Protein AF-0000000085051200 (afdb_homodimer)

Organism: Asticcacaulis excentricus (strain ATCC 15261 / DSM 4724 / KCTC 12464 / NCIMB 9791 / VKM B-1370 / CB 48) (NCBI:txid573065)

InterPro domains:
  IPR013538 Activator of Hsp90 ATPase homologue 1/2-like, C-terminal [PF08327] (18-157)
  IPR023393 START-like domain superfamily [G3DSA:3.30.530.20] (1-160)

Foldseek 3Di:
DDKDKDKDKDKDKDDALAALQLLVCCVQPQVNVQQQQADDPQKDWDRWDDDRDQQTKTWTWIGHPPFFIKIKIKGWHDWAHWDADPQGTKIKTWMWIWIDGHVDTFKIWIWMWMWDADPRHIMIMIMIIMMGIDPRDDVVVVVVVVVSSVVSSNVSSVVD/DDKDKDKDKDKDKDDALAALQLLVCCVQPQVNVQQQQADDPQKDWDGWDDDRDQQTKTWTWIGHPPFFIKIKIKGWHDWAHWDADPQGTKIKTWMWIWIDGHVDTFKIWIWMWMWDADPRHIMIMIMIIMMGIDPRDDVVVVVVVVVSSVVSSNVSSVVD

Solvent-accessible surface area (backbone atoms only — not comparable to full-atom values): 16520 Å² total; per-residue (Å²): 99,81,82,45,73,47,78,48,76,46,79,49,75,45,83,42,81,45,45,44,63,59,57,50,40,42,73,55,34,53,72,54,26,53,74,31,72,60,73,62,87,82,34,48,69,54,81,61,43,61,44,83,44,69,75,27,38,36,38,41,39,28,28,49,80,93,46,66,37,37,35,40,47,31,37,30,73,40,74,42,69,76,39,76,30,94,74,39,40,34,31,37,41,33,30,34,36,36,37,25,50,53,92,44,68,38,36,42,33,32,37,38,39,38,34,30,40,47,99,67,17,14,36,41,39,38,40,37,42,33,34,27,26,61,78,44,75,55,62,67,56,52,52,52,53,51,50,52,41,53,50,35,44,52,54,49,61,74,69,108,96,82,82,47,74,47,76,47,75,47,79,49,75,44,83,40,80,45,47,44,64,58,57,48,41,42,72,56,33,53,73,54,26,54,74,31,72,61,73,63,86,82,34,46,69,53,81,63,43,60,44,84,44,70,75,27,38,37,37,42,40,28,30,50,80,94,46,65,38,38,35,38,50,32,39,31,71,41,71,42,70,73,38,74,30,94,74,40,39,34,30,37,41,32,33,34,34,36,37,26,50,53,90,41,68,36,35,42,32,32,36,38,39,38,33,29,41,47,98,68,19,15,33,42,36,37,40,37,43,32,33,27,26,60,77,42,75,53,64,67,56,52,52,53,52,52,49,52,40,52,50,35,42,53,54,48,62,73,69,105

Secondary structure (DSSP, 8-state):
----EEEEEEEEEEEESS-HHHHHHHHH-HHHHHHHS---TTSEEPPPEE--STT-EEEEEEESTTSPPEEEEEEEEEEEEEEEETTEEEEEEEEEEEEEETTEEEEEEEEEEEEEE-SSSEEEEEEEEEEEETT---HHHHHHHHHHHHHHHHHHHHH-/----EEEEEEEEEEEESS-HHHHHHHHH-HHHHHHHS---TTSEEPPPEE--STT-EEEEEEESTTSPPEEEEEEEEEEEEEEEETTEEEEEEEEEEEEEETTEEEEEEEEEEEEEE-SSSEEEEEEEEEEEETT---HHHHHHHHHHHHHHHHHHHHH-

Sequence (320 aa):
MTRSMTPHTMYLKRDLAFPVETVFKAWSDPVAKAQWFTGPPDWESDPHELDFRVGGFERSSGGPKGQPRHIMSAVFHDIVPPEDGSQGKAARIISSFTMHVGDTLLTASLLTLEFCTTATGSRLSLTEQLAFLDGCDHIAGREAGTNALLDMLEAWLNRQMTRSMTPHTMYLKRDLAFPVETVFKAWSDPVAKAQWFTGPPDWESDPHELDFRVGGFERSSGGPKGQPRHIMSAVFHDIVPPEDGSQGKAARIISSFTMHVGDTLLTASLLTLEFCTTATGSRLSLTEQLAFLDGCDHIAGREAGTNALLDMLEAWLNRQ

Nearest PDB structures (foldseek):
  3q64-assembly1_A-2  TM=9.279E-01  e=3.489E-16  Mesorhizobium loti
  3put-assembly1_B  TM=9.608E-01  e=6.490E-15  Rhizobium etli CFN 42
  3otl-assembly1_B  TM=9.517E-01  e=1.720E-14  Rhizobium johnstonii 3841
  3put-assembly1_A  TM=9.035E-01  e=1.965E-13  Rhizobium etli CFN 42
  3rd6-assembly2_A  TM=9.368E-01  e=2.432E-11  Mesorhizobium loti

Structure (mmCIF, N/CA/C/O backbone):
data_AF-0000000085051200-model_v1
#
loop_
_entity.id
_entity.type
_entity.pdbx_description
1 polymer 'Activator of Hsp90 ATPase 1 family protein'
#
loop_
_atom_site.group_PDB
_atom_site.id
_atom_site.type_symbol
_atom_site.label_atom_id
_atom_site.label_alt_id
_atom_site.label_comp_id
_atom_site.label_asym_id
_atom_site.label_entity_id
_atom_site.label_seq_id
_atom_site.pdbx_PDB_ins_code
_atom_site.Cartn_x
_atom_site.Cartn_y
_atom_site.Cartn_z
_atom_site.occupancy
_atom_site.B_iso_or_equiv
_atom_site.auth_seq_id
_atom_site.auth_comp_id
_atom_site.auth_asym_id
_atom_site.auth_atom_id
_atom_site.pdbx_PDB_model_num
ATOM 1 N N . MET A 1 1 ? -19.312 8.477 12.531 1 57.19 1 MET A N 1
ATOM 2 C CA . MET A 1 1 ? -18.766 7.129 12.492 1 57.19 1 MET A CA 1
ATOM 3 C C . MET A 1 1 ? -17.328 7.109 13.008 1 57.19 1 MET A C 1
ATOM 5 O O . MET A 1 1 ? -16.594 8.078 12.836 1 57.19 1 MET A O 1
ATOM 9 N N . THR A 1 2 ? -17.141 6.098 13.891 1 67.56 2 THR A N 1
ATOM 10 C CA . THR A 1 2 ? -15.797 6 14.453 1 67.56 2 THR A CA 1
ATOM 11 C C . THR A 1 2 ? -14.859 5.297 13.484 1 67.56 2 THR A C 1
ATOM 13 O O . THR A 1 2 ? -15.102 4.152 13.086 1 67.56 2 THR A O 1
ATOM 16 N N . ARG A 1 3 ? -13.984 6.059 12.922 1 80.44 3 ARG A N 1
ATOM 17 C CA . ARG A 1 3 ? -13.016 5.477 12.008 1 80.44 3 ARG A CA 1
ATOM 18 C C . ARG A 1 3 ? -11.875 4.801 12.773 1 80.44 3 ARG A C 1
ATOM 20 O O . ARG A 1 3 ? -11.422 5.312 13.797 1 80.44 3 ARG A O 1
ATOM 27 N N . SER A 1 4 ? -11.648 3.576 12.367 1 86.44 4 SER A N 1
ATOM 28 C CA . SER A 1 4 ? -10.547 2.83 12.969 1 86.44 4 SER A CA 1
ATOM 29 C C . SER A 1 4 ? -9.719 2.111 11.906 1 86.44 4 SER A C 1
ATOM 31 O O . SER A 1 4 ? -10.219 1.813 10.82 1 86.44 4 SER A O 1
ATOM 33 N N . MET A 1 5 ? -8.445 1.989 12.148 1 93.69 5 MET A N 1
ATOM 34 C CA . MET A 1 5 ? -7.52 1.248 11.297 1 93.69 5 MET A CA 1
ATOM 35 C C . MET A 1 5 ? -6.57 0.394 12.133 1 93.69 5 MET A C 1
ATOM 37 O O . MET A 1 5 ? -5.906 0.902 13.039 1 93.69 5 MET A O 1
ATOM 41 N N . THR A 1 6 ? -6.559 -0.879 11.906 1 94.5 6 THR A N 1
ATOM 42 C CA . THR A 1 6 ? -5.664 -1.792 12.602 1 94.5 6 THR A CA 1
ATOM 43 C C . THR A 1 6 ? -4.676 -2.436 11.633 1 94.5 6 THR A C 1
ATOM 45 O O . THR A 1 6 ? -5.082 -3.148 10.711 1 94.5 6 THR A O 1
ATOM 48 N N . PRO A 1 7 ? -3.439 -2.168 11.844 1 95.88 7 PRO A N 1
ATOM 49 C CA . PRO A 1 7 ? -2.438 -2.758 10.953 1 95.88 7 PRO A CA 1
ATOM 50 C C . PRO A 1 7 ? -2.113 -4.207 11.305 1 95.88 7 PRO A C 1
ATOM 52 O O . PRO A 1 7 ? -2.139 -4.582 12.477 1 95.88 7 PRO A O 1
ATOM 55 N N . HIS A 1 8 ? -1.847 -4.977 10.336 1 95.5 8 HIS A N 1
ATOM 56 C CA . HIS A 1 8 ? -1.416 -6.363 10.469 1 95.5 8 HIS A CA 1
ATOM 57 C C . HIS A 1 8 ? -0.483 -6.762 9.336 1 95.5 8 HIS A C 1
ATOM 59 O O . HIS A 1 8 ? -0.586 -6.234 8.227 1 95.5 8 HIS A O 1
ATOM 65 N N . THR A 1 9 ? 0.43 -7.633 9.633 1 97.06 9 THR A N 1
ATOM 66 C CA . THR A 1 9 ? 1.259 -8.219 8.586 1 97.06 9 THR A CA 1
ATOM 67 C C . THR A 1 9 ? 1.065 -9.734 8.531 1 97.06 9 THR A C 1
ATOM 69 O O . THR A 1 9 ? 1.191 -10.422 9.547 1 97.06 9 THR A O 1
ATOM 72 N N . MET A 1 10 ? 0.722 -10.188 7.395 1 96.75 10 MET A N 1
ATOM 73 C CA . MET A 1 10 ? 0.562 -11.625 7.16 1 96.75 10 MET A CA 1
ATOM 74 C C . MET A 1 10 ? 1.705 -12.164 6.309 1 96.75 10 MET A C 1
ATOM 76 O O . MET A 1 10 ? 2.098 -11.547 5.32 1 96.75 10 MET A O 1
ATOM 80 N N . TYR A 1 11 ? 2.203 -13.336 6.742 1 97.38 11 TYR A N 1
ATOM 81 C CA . TYR A 1 11 ? 3.25 -14.039 6.012 1 97.38 11 TYR A CA 1
ATOM 82 C C . TYR A 1 11 ? 2.785 -15.43 5.594 1 97.38 11 TYR A C 1
ATOM 84 O O . TYR A 1 11 ? 2.344 -16.219 6.434 1 97.38 11 TYR A O 1
ATOM 92 N N . LEU A 1 12 ? 2.91 -15.688 4.301 1 97.62 12 LEU A N 1
ATOM 93 C CA . LEU A 1 12 ? 2.641 -17.031 3.791 1 97.62 12 LEU A CA 1
ATOM 94 C C . LEU A 1 12 ? 3.76 -17.5 2.865 1 97.62 12 LEU A C 1
ATOM 96 O O . LEU A 1 12 ? 4.359 -16.688 2.152 1 97.62 12 LEU A O 1
ATOM 100 N N . LYS A 1 13 ? 3.996 -18.766 2.893 1 97.38 13 LYS A N 1
ATOM 101 C CA . LYS A 1 13 ? 4.98 -19.391 2.01 1 97.38 13 LYS A CA 1
ATOM 102 C C . LYS A 1 13 ? 4.422 -20.656 1.372 1 97.38 13 LYS A C 1
ATOM 104 O O . LYS A 1 13 ? 3.736 -21.453 2.033 1 97.38 13 LYS A O 1
ATOM 109 N N . ARG A 1 14 ? 4.742 -20.797 0.082 1 97.81 14 ARG A N 1
ATOM 110 C CA . ARG A 1 14 ? 4.363 -22 -0.654 1 97.81 14 ARG A CA 1
ATOM 111 C C . ARG A 1 14 ? 5.531 -22.531 -1.477 1 97.81 14 ARG A C 1
ATOM 113 O O . ARG A 1 14 ? 6.121 -21.797 -2.27 1 97.81 14 ARG A O 1
ATOM 120 N N . ASP A 1 15 ? 5.875 -23.797 -1.208 1 97.88 15 ASP A N 1
ATOM 121 C CA . ASP A 1 15 ? 6.805 -24.469 -2.111 1 97.88 15 ASP A CA 1
ATOM 122 C C . ASP A 1 15 ? 6.059 -25.125 -3.271 1 97.88 15 ASP A C 1
ATOM 124 O O . ASP A 1 15 ? 5.141 -25.922 -3.057 1 97.88 15 ASP A O 1
ATOM 128 N N . LEU A 1 16 ? 6.41 -24.766 -4.461 1 98.44 16 LEU A N 1
ATOM 129 C CA . LEU A 1 16 ? 5.754 -25.234 -5.672 1 98.44 16 LEU A CA 1
ATOM 130 C C . LEU A 1 16 ? 6.715 -26.062 -6.523 1 98.44 16 LEU A C 1
ATOM 132 O O . LEU A 1 16 ? 7.898 -25.734 -6.629 1 98.44 16 LEU A O 1
ATOM 136 N N . ALA A 1 17 ? 6.289 -27.062 -7.219 1 97.94 17 ALA A N 1
ATOM 137 C CA . ALA A 1 17 ? 7.117 -27.969 -8.016 1 97.94 17 ALA A CA 1
ATOM 138 C C . ALA A 1 17 ? 7.387 -27.391 -9.398 1 97.94 17 ALA A C 1
ATOM 140 O O . ALA A 1 17 ? 7.75 -28.109 -10.328 1 97.94 17 ALA A O 1
ATOM 141 N N . PHE A 1 18 ? 7.219 -26.156 -9.609 1 98.5 18 PHE A N 1
ATOM 142 C CA . PHE A 1 18 ? 7.352 -25.484 -10.891 1 98.5 18 PHE A CA 1
ATOM 143 C C . PHE A 1 18 ? 8.43 -24.406 -10.82 1 98.5 18 PHE A C 1
ATOM 145 O O . PHE A 1 18 ? 8.617 -23.781 -9.773 1 98.5 18 PHE A O 1
ATOM 152 N N . PRO A 1 19 ? 9.07 -24.203 -11.93 1 97.81 19 PRO A N 1
ATOM 153 C CA . PRO A 1 19 ? 10.117 -23.172 -11.93 1 97.81 19 PRO A CA 1
ATOM 154 C C . PRO A 1 19 ? 9.57 -21.766 -11.688 1 97.81 19 PRO A C 1
ATOM 156 O O . PRO A 1 19 ? 8.383 -21.516 -11.914 1 97.81 19 PRO A O 1
ATOM 159 N N . VAL A 1 20 ? 10.422 -20.844 -11.312 1 97.88 20 VAL A N 1
ATOM 160 C CA . VAL A 1 20 ? 10.078 -19.469 -11.008 1 97.88 20 VAL A CA 1
ATOM 161 C C . VAL A 1 20 ? 9.367 -18.828 -12.203 1 97.88 20 VAL A C 1
ATOM 163 O O . VAL A 1 20 ? 8.344 -18.156 -12.047 1 97.88 20 VAL A O 1
ATOM 166 N N . GLU A 1 21 ? 9.859 -19.109 -13.383 1 98 21 GLU A N 1
ATOM 167 C CA . GLU A 1 21 ? 9.305 -18.5 -14.594 1 98 21 GLU A CA 1
ATOM 168 C C . GLU A 1 21 ? 7.852 -18.906 -14.797 1 98 21 GLU A C 1
ATOM 170 O O . GLU A 1 21 ? 7.023 -18.094 -15.203 1 98 21 GLU A O 1
ATOM 175 N N . THR A 1 22 ? 7.613 -20.141 -14.508 1 98.31 22 THR A N 1
ATOM 176 C CA . THR A 1 22 ? 6.27 -20.672 -14.695 1 98.31 22 THR A CA 1
ATOM 177 C C . THR A 1 22 ? 5.297 -20.047 -13.695 1 98.31 22 THR A C 1
ATOM 179 O O . THR A 1 22 ? 4.199 -19.625 -14.07 1 98.31 22 THR A O 1
ATOM 182 N N . VAL A 1 23 ? 5.703 -20.016 -12.461 1 98.62 23 VAL A N 1
ATOM 183 C CA . VAL A 1 23 ? 4.844 -19.453 -11.422 1 98.62 23 VAL A CA 1
ATOM 184 C C . VAL A 1 23 ? 4.641 -17.953 -11.656 1 98.62 23 VAL A C 1
ATOM 186 O O . VAL A 1 23 ? 3.529 -17.453 -11.523 1 98.62 23 VAL A O 1
ATOM 189 N N . PHE A 1 24 ? 5.742 -17.281 -12.078 1 98.75 24 PHE A N 1
ATOM 190 C CA . PHE A 1 24 ? 5.656 -15.852 -12.375 1 98.75 24 PHE A CA 1
ATOM 191 C C . PHE A 1 24 ? 4.68 -15.594 -13.516 1 98.75 24 PHE A C 1
ATOM 193 O O . PHE A 1 24 ? 3.9 -14.641 -13.469 1 98.75 24 PHE A O 1
ATOM 200 N N . LYS A 1 25 ? 4.68 -16.406 -14.453 1 98.38 25 LYS A N 1
ATOM 201 C CA . LYS A 1 25 ? 3.775 -16.266 -15.594 1 98.38 25 LYS A CA 1
ATOM 202 C C . LYS A 1 25 ? 2.32 -16.406 -15.156 1 98.38 25 LYS A C 1
ATOM 204 O O . LYS A 1 25 ? 1.443 -15.711 -15.672 1 98.38 25 LYS A O 1
ATOM 209 N N . ALA A 1 26 ? 2.061 -17.297 -14.227 1 98.38 26 ALA A N 1
ATOM 210 C CA . ALA A 1 26 ? 0.707 -17.453 -13.711 1 98.38 26 ALA A CA 1
ATOM 211 C C . ALA A 1 26 ? 0.188 -16.156 -13.102 1 98.38 26 ALA A C 1
ATOM 213 O O . ALA A 1 26 ? -1.014 -15.883 -13.141 1 98.38 26 ALA A O 1
ATOM 214 N N . TRP A 1 27 ? 1.093 -15.359 -12.531 1 98.38 27 TRP A N 1
ATOM 215 C CA . TRP A 1 27 ? 0.722 -14.109 -11.883 1 98.38 27 TRP A CA 1
ATOM 216 C C . TRP A 1 27 ? 0.672 -12.961 -12.891 1 98.38 27 TRP A C 1
ATOM 218 O O . TRP A 1 27 ? -0.087 -12.008 -12.719 1 98.38 27 TRP A O 1
ATOM 228 N N . SER A 1 28 ? 1.416 -13.086 -13.977 1 98.56 28 SER A N 1
ATOM 229 C CA . SER A 1 28 ? 1.664 -11.922 -14.82 1 98.56 28 SER A CA 1
ATOM 230 C C . SER A 1 28 ? 0.833 -11.977 -16.094 1 98.56 28 SER A C 1
ATOM 232 O O . SER A 1 28 ? 0.592 -10.945 -16.734 1 98.56 28 SER A O 1
ATOM 234 N N . ASP A 1 29 ? 0.47 -13.125 -16.516 1 98.12 29 ASP A N 1
ATOM 235 C CA . ASP A 1 29 ? -0.299 -13.289 -17.75 1 98.12 29 ASP A CA 1
ATOM 236 C C . ASP A 1 29 ? -1.796 -13.148 -17.484 1 98.12 29 ASP A C 1
ATOM 238 O O . ASP A 1 29 ? -2.367 -13.906 -16.703 1 98.12 29 ASP A O 1
ATOM 242 N N . PRO A 1 30 ? -2.418 -12.188 -18.203 1 97.5 30 PRO A N 1
ATOM 243 C CA . PRO A 1 30 ? -3.832 -11.938 -17.922 1 97.5 30 PRO A CA 1
ATOM 244 C C . PRO A 1 30 ? -4.711 -13.164 -18.172 1 97.5 30 PRO A C 1
ATOM 246 O O . PRO A 1 30 ? -5.676 -13.391 -17.438 1 97.5 30 PRO A O 1
ATOM 249 N N . VAL A 1 31 ? -4.469 -13.922 -19.156 1 96.56 31 VAL A N 1
ATOM 250 C CA . VAL A 1 31 ? -5.258 -15.102 -19.484 1 96.56 31 VAL A CA 1
ATOM 251 C C . VAL A 1 31 ? -5.055 -16.172 -18.422 1 96.56 31 VAL A C 1
ATOM 253 O O . VAL A 1 31 ? -6.02 -16.766 -17.922 1 96.56 31 VAL A O 1
ATOM 256 N N . ALA A 1 32 ? -3.838 -16.453 -18.016 1 96.69 32 ALA A N 1
ATOM 257 C CA . ALA A 1 32 ? -3.533 -17.422 -16.969 1 96.69 32 ALA A CA 1
ATOM 258 C C . ALA A 1 32 ? -4.152 -17 -15.641 1 96.69 32 ALA A C 1
ATOM 260 O O . ALA A 1 32 ? -4.824 -17.797 -14.984 1 96.69 32 ALA A O 1
ATOM 261 N N . LYS A 1 33 ? -3.91 -15.719 -15.25 1 97.44 33 LYS A N 1
ATOM 262 C CA . LYS A 1 33 ? -4.375 -15.203 -13.969 1 97.44 33 LYS A CA 1
ATOM 263 C C . LYS A 1 33 ? -5.891 -15.344 -13.836 1 97.44 33 LYS A C 1
ATOM 265 O O . LYS A 1 33 ? -6.387 -15.75 -12.781 1 97.44 33 LYS A O 1
ATOM 270 N N . ALA A 1 34 ? -6.602 -15.094 -14.914 1 95.19 34 ALA A N 1
ATOM 271 C CA . ALA A 1 34 ? -8.062 -15.125 -14.906 1 95.19 34 ALA A CA 1
ATOM 272 C C . ALA A 1 34 ? -8.586 -16.531 -14.641 1 95.19 34 ALA A C 1
ATOM 274 O O . ALA A 1 34 ? -9.734 -16.703 -14.234 1 95.19 34 ALA A O 1
ATOM 275 N N . GLN A 1 35 ? -7.797 -17.531 -14.852 1 94.31 35 GLN A N 1
ATOM 276 C CA . GLN A 1 35 ? -8.25 -18.922 -14.758 1 94.31 35 GLN A CA 1
ATOM 277 C C . GLN A 1 35 ? -8.148 -19.438 -13.328 1 94.31 35 GLN A C 1
ATOM 279 O O . GLN A 1 35 ? -8.828 -20.391 -12.953 1 94.31 35 GLN A O 1
ATOM 284 N N . TRP A 1 36 ? -7.27 -18.797 -12.547 1 94.62 36 TRP A N 1
ATOM 285 C CA . TRP A 1 36 ? -7.113 -19.375 -11.219 1 94.62 36 TRP A CA 1
ATOM 286 C C . TRP A 1 36 ? -7.414 -18.328 -10.141 1 94.62 36 TRP A C 1
ATOM 288 O O . TRP A 1 36 ? -7.676 -18.672 -8.992 1 94.62 36 TRP A O 1
ATOM 298 N N . PHE A 1 37 ? -7.227 -17.047 -10.398 1 94.94 37 PHE A N 1
ATOM 299 C CA . PHE A 1 37 ? -7.484 -15.984 -9.43 1 94.94 37 PHE A CA 1
ATOM 300 C C . PHE A 1 37 ? -8.961 -15.602 -9.43 1 94.94 37 PHE A C 1
ATOM 302 O O . PHE A 1 37 ? -9.328 -14.531 -9.914 1 94.94 37 PHE A O 1
ATOM 309 N N . THR A 1 38 ? -9.773 -16.453 -8.898 1 86.94 38 THR A N 1
ATOM 310 C CA . THR A 1 38 ? -11.227 -16.297 -8.859 1 86.94 38 THR A CA 1
ATOM 311 C C . THR A 1 38 ? -11.773 -16.656 -7.488 1 86.94 38 THR A C 1
ATOM 313 O O . THR A 1 38 ? -11.047 -17.172 -6.633 1 86.94 38 THR A O 1
ATOM 316 N N . GLY A 1 39 ? -13 -16.281 -7.281 1 83.94 39 GLY A N 1
ATOM 317 C CA . GLY A 1 39 ? -13.695 -16.781 -6.105 1 83.94 39 GLY A CA 1
ATOM 318 C C . GLY A 1 39 ? -14.102 -18.234 -6.23 1 83.94 39 GLY A C 1
ATOM 319 O O . GLY A 1 39 ? -13.766 -18.906 -7.211 1 83.94 39 GLY A O 1
ATOM 320 N N . PRO A 1 40 ? -14.711 -18.734 -5.145 1 84.44 40 PRO A N 1
ATOM 321 C CA . PRO A 1 40 ? -15.234 -20.094 -5.195 1 84.44 40 PRO A CA 1
ATOM 322 C C . PRO A 1 40 ? -16.094 -20.359 -6.434 1 84.44 40 PRO A C 1
ATOM 324 O O . PRO A 1 40 ? -16.672 -19.422 -6.992 1 84.44 40 PRO A O 1
ATOM 327 N N . PRO A 1 41 ? -16.156 -21.578 -6.824 1 81.88 41 PRO A N 1
ATOM 328 C CA . PRO A 1 41 ? -16.859 -21.922 -8.062 1 81.88 41 PRO A CA 1
ATOM 329 C C . PRO A 1 41 ? -18.328 -21.531 -8.031 1 81.88 41 PRO A C 1
ATOM 331 O O . PRO A 1 41 ? -18.922 -21.281 -9.086 1 81.88 41 PRO A O 1
ATOM 334 N N . ASP A 1 42 ? -18.906 -21.484 -6.906 1 86.75 42 ASP A N 1
ATOM 335 C CA . ASP A 1 42 ? -20.328 -21.188 -6.816 1 86.75 42 ASP A CA 1
ATOM 336 C C . ASP A 1 42 ? -20.578 -19.688 -6.84 1 86.75 42 ASP A C 1
ATOM 338 O O . ASP A 1 42 ? -21.719 -19.25 -6.852 1 86.75 42 ASP A O 1
ATOM 342 N N . TRP A 1 43 ? -19.516 -18.906 -6.91 1 90.12 43 TRP A N 1
ATOM 343 C CA . TRP A 1 43 ? -19.656 -17.453 -6.984 1 90.12 43 TRP A CA 1
ATOM 344 C C . TRP A 1 43 ? -19.859 -17 -8.422 1 90.12 43 TRP A C 1
ATOM 346 O O . TRP A 1 43 ? -19.359 -17.625 -9.359 1 90.12 43 TRP A O 1
ATOM 356 N N . GLU A 1 44 ? -20.625 -15.961 -8.547 1 90.56 44 GLU A N 1
ATOM 357 C CA . GLU A 1 44 ? -20.578 -15.211 -9.797 1 90.56 44 GLU A CA 1
ATOM 358 C C . GLU A 1 44 ? -19.328 -14.352 -9.875 1 90.56 44 GLU A C 1
ATOM 360 O O . GLU A 1 44 ? -18.859 -13.836 -8.867 1 90.56 44 GLU A O 1
ATOM 365 N N . SER A 1 45 ? -18.781 -14.312 -11.086 1 90.12 45 SER A N 1
ATOM 366 C CA . SER A 1 45 ? -17.578 -13.523 -11.25 1 90.12 45 SER A CA 1
ATOM 367 C C . SER A 1 45 ? -17.672 -12.609 -12.461 1 90.12 45 SER A C 1
ATOM 369 O O . SER A 1 45 ? -18.203 -12.992 -13.5 1 90.12 45 SER A O 1
ATOM 371 N N . ASP A 1 46 ? -17.188 -11.414 -12.328 1 89.81 46 ASP A N 1
ATOM 372 C CA . ASP A 1 46 ? -16.953 -10.516 -13.461 1 89.81 46 ASP A CA 1
ATOM 373 C C . ASP A 1 46 ? -15.625 -10.82 -14.148 1 89.81 46 ASP A C 1
ATOM 375 O O . ASP A 1 46 ? -14.781 -11.523 -13.586 1 89.81 46 ASP A O 1
ATOM 379 N N . PRO A 1 47 ? -15.508 -10.352 -15.375 1 90.81 47 PRO A N 1
ATOM 380 C CA . PRO A 1 47 ? -14.219 -10.562 -16.031 1 90.81 47 PRO A CA 1
ATOM 381 C C . PRO A 1 47 ? -13.047 -9.984 -15.234 1 90.81 47 PRO A C 1
ATOM 383 O O . PRO A 1 47 ? -13.156 -8.883 -14.688 1 90.81 47 PRO A O 1
ATOM 386 N N . HIS A 1 48 ? -12.039 -10.719 -15.109 1 95.44 48 HIS A N 1
ATOM 387 C CA . HIS A 1 48 ? -10.797 -10.297 -14.469 1 95.44 48 HIS A CA 1
ATOM 388 C C . HIS A 1 48 ? -10.008 -9.344 -15.359 1 95.44 48 HIS A C 1
ATOM 390 O O . HIS A 1 48 ? -9.812 -9.617 -16.547 1 95.44 48 HIS A O 1
ATOM 396 N N . GLU A 1 49 ? -9.648 -8.188 -14.883 1 97.69 49 GLU A N 1
ATOM 397 C CA . GLU A 1 49 ? -8.852 -7.215 -15.625 1 97.69 49 GLU A CA 1
ATOM 398 C C . GLU A 1 49 ? -7.438 -7.105 -15.062 1 97.69 49 GLU A C 1
ATOM 400 O O . GLU A 1 49 ? -7.258 -6.871 -13.867 1 97.69 49 GLU A O 1
ATOM 405 N N . LEU A 1 50 ? -6.441 -7.23 -15.961 1 98.44 50 LEU A N 1
ATOM 406 C CA . LEU A 1 50 ? -5.047 -7.168 -15.539 1 98.44 50 LEU A CA 1
ATOM 407 C C . LEU A 1 50 ? -4.207 -6.398 -16.547 1 98.44 50 LEU A C 1
ATOM 409 O O . LEU A 1 50 ? -4.082 -6.816 -17.703 1 98.44 50 LEU A O 1
ATOM 413 N N . ASP A 1 51 ? -3.74 -5.234 -16.266 1 98.5 51 ASP A N 1
ATOM 414 C CA . ASP A 1 51 ? -2.691 -4.477 -16.938 1 98.5 51 ASP A CA 1
ATOM 415 C C . ASP A 1 51 ? -1.367 -4.582 -16.188 1 98.5 51 ASP A C 1
ATOM 417 O O . ASP A 1 51 ? -1.055 -3.736 -15.344 1 98.5 51 ASP A O 1
ATOM 421 N N . PHE A 1 52 ? -0.574 -5.598 -16.531 1 98.62 52 PHE A N 1
ATOM 422 C CA . PHE A 1 52 ? 0.583 -6 -15.742 1 98.62 52 PHE A CA 1
ATOM 423 C C . PHE A 1 52 ? 1.805 -5.164 -16.109 1 98.62 52 PHE A C 1
ATOM 425 O O . PHE A 1 52 ? 2.672 -5.613 -16.859 1 98.62 52 PHE A O 1
ATOM 432 N N . ARG A 1 53 ? 1.949 -4 -15.617 1 98.44 53 ARG A N 1
ATOM 433 C CA . ARG A 1 53 ? 3.076 -3.076 -15.688 1 98.44 53 ARG A CA 1
ATOM 434 C C . ARG A 1 53 ? 3.115 -2.162 -14.469 1 98.44 53 ARG A C 1
ATOM 436 O O . ARG A 1 53 ? 2.098 -1.969 -13.805 1 98.44 53 ARG A O 1
ATOM 443 N N . VAL A 1 54 ? 4.254 -1.705 -14.148 1 97.38 54 VAL A N 1
ATOM 444 C CA . VAL A 1 54 ? 4.344 -0.73 -13.07 1 97.38 54 VAL A CA 1
ATOM 445 C C . VAL A 1 54 ? 3.385 0.428 -13.336 1 97.38 54 VAL A C 1
ATOM 447 O O . VAL A 1 54 ? 3.371 0.991 -14.43 1 97.38 54 VAL A O 1
ATOM 450 N N . GLY A 1 55 ? 2.568 0.771 -12.406 1 96.5 55 GLY A N 1
ATOM 451 C CA . GLY A 1 55 ? 1.542 1.784 -12.594 1 96.5 55 GLY A CA 1
ATOM 452 C C . GLY A 1 55 ? 0.255 1.231 -13.172 1 96.5 55 GLY A C 1
ATOM 453 O O . GLY A 1 55 ? -0.771 1.915 -13.18 1 96.5 55 GLY A O 1
ATOM 454 N N . GLY A 1 56 ? 0.316 -0.005 -13.656 1 98.19 56 GLY A N 1
ATOM 455 C CA . GLY A 1 56 ? -0.881 -0.679 -14.125 1 98.19 56 GLY A CA 1
ATOM 456 C C . GLY A 1 56 ? -1.806 -1.114 -13.008 1 98.19 56 GLY A C 1
ATOM 457 O O . GLY A 1 56 ? -1.63 -0.705 -11.859 1 98.19 56 GLY A O 1
ATOM 458 N N . PHE A 1 57 ? -2.871 -1.938 -13.391 1 98.12 57 PHE A N 1
ATOM 459 C CA . PHE A 1 57 ? -3.891 -2.246 -12.391 1 98.12 57 PHE A CA 1
ATOM 460 C C . PHE A 1 57 ? -4.363 -3.689 -12.531 1 98.12 57 PHE A C 1
ATOM 462 O O . PHE A 1 57 ? -4.094 -4.344 -13.539 1 98.12 57 PHE A O 1
ATOM 469 N N . GLU A 1 58 ? -4.938 -4.188 -11.508 1 98.38 58 GLU A N 1
ATOM 470 C CA . GLU A 1 58 ? -5.699 -5.43 -11.461 1 98.38 58 GLU A CA 1
ATOM 471 C C . GLU A 1 58 ? -7.059 -5.227 -10.797 1 98.38 58 GLU A C 1
ATOM 473 O O . GLU A 1 58 ? -7.152 -4.566 -9.758 1 98.38 58 GLU A O 1
ATOM 478 N N . ARG A 1 59 ? -8.117 -5.746 -11.43 1 97.56 59 ARG A N 1
ATOM 479 C CA . ARG A 1 59 ? -9.461 -5.676 -10.867 1 97.56 59 ARG A CA 1
ATOM 480 C C . ARG A 1 59 ? -10.141 -7.035 -10.906 1 97.56 59 ARG A C 1
ATOM 482 O O . ARG A 1 59 ? -10.141 -7.707 -11.938 1 97.56 59 ARG A O 1
ATOM 489 N N . SER A 1 60 ? -10.594 -7.426 -9.828 1 96.44 60 SER A N 1
ATOM 490 C CA . SER A 1 60 ? -11.383 -8.641 -9.68 1 96.44 60 SER A CA 1
ATOM 491 C C . SER A 1 60 ? -12.664 -8.383 -8.898 1 96.44 60 SER A C 1
ATOM 493 O O . SER A 1 60 ? -12.656 -7.648 -7.914 1 96.44 60 SER A O 1
ATOM 495 N N . SER A 1 61 ? -13.75 -8.883 -9.367 1 95 61 SER A N 1
ATOM 496 C CA . SER A 1 61 ? -15.031 -8.719 -8.688 1 95 61 SER A CA 1
ATOM 497 C C . SER A 1 61 ? -15.875 -9.984 -8.789 1 95 61 SER A C 1
ATOM 499 O O . SER A 1 61 ? -15.891 -10.641 -9.836 1 95 61 SER A O 1
ATOM 501 N N . GLY A 1 62 ? -16.516 -10.305 -7.695 1 94.12 62 GLY A N 1
ATOM 502 C CA . GLY A 1 62 ? -17.391 -11.461 -7.621 1 94.12 62 GLY A CA 1
ATOM 503 C C . GLY A 1 62 ? -18.094 -11.602 -6.277 1 94.12 62 GLY A C 1
ATOM 504 O O . GLY A 1 62 ? -18 -10.711 -5.434 1 94.12 62 GLY A O 1
ATOM 505 N N . GLY A 1 63 ? -18.922 -12.656 -6.199 1 92.44 63 GLY A N 1
ATOM 506 C CA . GLY A 1 63 ? -19.625 -12.93 -4.961 1 92.44 63 GLY A CA 1
ATOM 507 C C . GLY A 1 63 ? -20.781 -13.898 -5.137 1 92.44 63 GLY A C 1
ATOM 508 O O . GLY A 1 63 ? -21.141 -14.242 -6.266 1 92.44 63 GLY A O 1
ATOM 509 N N . PRO A 1 64 ? -21.234 -14.297 -3.922 1 90.62 64 PRO A N 1
ATOM 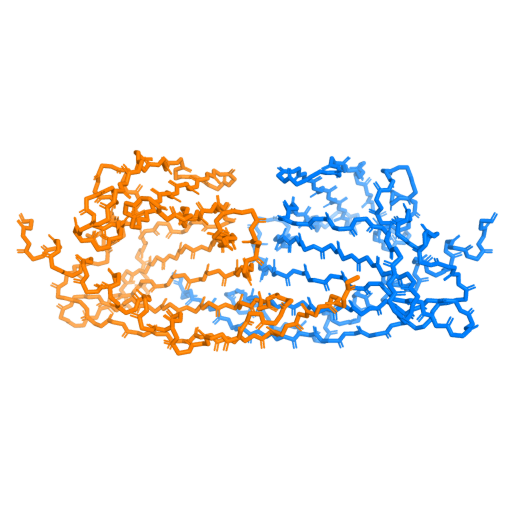510 C CA . PRO A 1 64 ? -22.422 -15.141 -4.012 1 90.62 64 PRO A CA 1
ATOM 511 C C . PRO A 1 64 ? -23.594 -14.438 -4.711 1 90.62 64 PRO A C 1
ATOM 513 O O . PRO A 1 64 ? -23.703 -13.219 -4.641 1 90.62 64 PRO A O 1
ATOM 516 N N . LYS A 1 65 ? -24.406 -15.305 -5.348 1 89.81 65 LYS A N 1
ATOM 517 C CA . LYS A 1 65 ? -25.578 -14.758 -6.043 1 89.81 65 LYS A CA 1
ATOM 518 C C . LYS A 1 65 ? -26.469 -13.969 -5.082 1 89.81 65 LYS A C 1
ATOM 520 O O . LYS A 1 65 ? -26.781 -14.445 -3.988 1 89.81 65 LYS A O 1
ATOM 525 N N . GLY A 1 66 ? -26.766 -12.828 -5.473 1 90.75 66 GLY A N 1
ATOM 526 C CA . GLY A 1 66 ? -27.703 -12.016 -4.711 1 90.75 66 GLY A CA 1
ATOM 527 C C . GLY A 1 66 ? -27.047 -11.289 -3.545 1 90.75 66 GLY A C 1
ATOM 528 O O . GLY A 1 66 ? -27.734 -10.633 -2.76 1 90.75 66 GLY A O 1
ATOM 529 N N . GLN A 1 67 ? -25.875 -11.492 -3.324 1 91.62 67 GLN A N 1
ATOM 530 C CA . GLN A 1 67 ? -25.156 -10.844 -2.225 1 91.62 67 GLN A CA 1
ATOM 531 C C . GLN A 1 67 ? -24.234 -9.75 -2.738 1 91.62 67 GLN A C 1
ATOM 533 O O . GLN A 1 67 ? -23.906 -9.711 -3.928 1 91.62 67 GLN A O 1
ATOM 538 N N . PRO A 1 68 ? -23.875 -8.914 -1.787 1 91.81 68 PRO A N 1
ATOM 539 C CA . PRO A 1 68 ? -22.922 -7.883 -2.221 1 91.81 68 PRO A CA 1
ATOM 540 C C . PRO A 1 68 ? -21.656 -8.469 -2.822 1 91.81 68 PRO A C 1
ATOM 542 O O . PRO A 1 68 ? -21.156 -9.492 -2.346 1 91.81 68 PRO A O 1
ATOM 545 N N . ARG A 1 69 ? -21.141 -7.809 -3.764 1 93.94 69 ARG A N 1
ATOM 546 C CA . ARG A 1 69 ? -19.953 -8.281 -4.473 1 93.94 69 ARG A CA 1
ATOM 547 C C . ARG A 1 69 ? -18.688 -7.98 -3.676 1 93.94 69 ARG A C 1
ATOM 549 O O . ARG A 1 69 ? -18.578 -6.938 -3.029 1 93.94 69 ARG A O 1
ATOM 556 N N . HIS A 1 70 ? -17.781 -8.891 -3.756 1 94.25 70 HIS A N 1
ATOM 557 C CA . HIS A 1 70 ? -16.422 -8.664 -3.314 1 94.25 70 HIS A CA 1
ATOM 558 C C . HIS A 1 70 ? -15.57 -8.062 -4.43 1 94.25 70 HIS A C 1
ATOM 560 O O . HIS A 1 70 ? -15.547 -8.586 -5.547 1 94.25 70 HIS A O 1
ATOM 566 N N . ILE A 1 71 ? -14.898 -6.961 -4.148 1 95.69 71 ILE A N 1
ATOM 567 C CA . ILE A 1 71 ? -14.156 -6.25 -5.18 1 95.69 71 ILE A CA 1
ATOM 568 C C . ILE A 1 71 ? -12.711 -6.027 -4.719 1 95.69 71 ILE A C 1
ATOM 570 O O . ILE A 1 71 ? -12.477 -5.523 -3.619 1 95.69 71 ILE A O 1
ATOM 574 N N . MET A 1 72 ? -11.805 -6.453 -5.527 1 97.06 72 MET A N 1
ATOM 575 C CA . MET A 1 72 ? -10.391 -6.145 -5.344 1 97.06 72 MET A CA 1
ATOM 576 C C . MET A 1 72 ? -9.906 -5.172 -6.414 1 97.06 72 MET A C 1
ATOM 578 O O . MET A 1 72 ? -10.125 -5.395 -7.605 1 97.06 72 MET A O 1
ATOM 582 N N . SER A 1 73 ? -9.297 -4.094 -6.055 1 98 73 SER A N 1
ATOM 583 C CA . SER A 1 73 ? -8.656 -3.131 -6.945 1 98 73 SER A CA 1
ATOM 584 C C . SER A 1 73 ? -7.195 -2.914 -6.57 1 98 73 SER A C 1
ATOM 586 O O . SER A 1 73 ? -6.895 -2.414 -5.484 1 98 73 SER A O 1
ATOM 588 N N . ALA A 1 74 ? -6.324 -3.25 -7.504 1 98.56 74 ALA A N 1
ATOM 589 C CA . ALA A 1 74 ? -4.898 -3.234 -7.188 1 98.56 74 ALA A CA 1
ATOM 590 C C . ALA A 1 74 ? -4.137 -2.314 -8.141 1 98.56 74 ALA A C 1
ATOM 592 O O . ALA A 1 74 ? -4.598 -2.035 -9.25 1 98.56 74 ALA A O 1
ATOM 593 N N . VAL A 1 75 ? -3.027 -1.821 -7.664 1 98.69 75 VAL A N 1
ATOM 594 C CA . VAL A 1 75 ? -2.039 -1.092 -8.453 1 98.69 75 VAL A CA 1
ATOM 595 C C . VAL A 1 75 ? -0.661 -1.722 -8.266 1 98.69 75 VAL A C 1
ATOM 597 O O . VAL A 1 75 ? -0.282 -2.082 -7.148 1 98.69 75 VAL A O 1
ATOM 600 N N . PHE A 1 76 ? 0.081 -1.839 -9.367 1 98.75 76 PHE A N 1
ATOM 601 C CA . PHE A 1 76 ? 1.425 -2.402 -9.305 1 98.75 76 PHE A CA 1
ATOM 602 C C . PHE A 1 76 ? 2.461 -1.31 -9.078 1 98.75 76 PHE A C 1
ATOM 604 O O . PHE A 1 76 ? 2.477 -0.301 -9.781 1 98.75 76 PHE A O 1
ATOM 611 N N . HIS A 1 77 ? 3.377 -1.555 -8.125 1 98.44 77 HIS A N 1
ATOM 612 C CA . HIS A 1 77 ? 4.363 -0.545 -7.766 1 98.44 77 HIS A CA 1
ATOM 613 C C . HIS A 1 77 ? 5.75 -0.921 -8.281 1 98.44 77 HIS A C 1
ATOM 615 O O . HIS A 1 77 ? 6.57 -0.046 -8.57 1 98.44 77 HIS A O 1
ATOM 621 N N . ASP A 1 78 ? 6.008 -2.219 -8.273 1 97.75 78 ASP A N 1
ATOM 622 C CA . ASP A 1 78 ? 7.293 -2.721 -8.75 1 97.75 78 ASP A CA 1
ATOM 623 C C . ASP A 1 78 ? 7.164 -4.148 -9.273 1 97.75 78 ASP A C 1
ATOM 625 O O . ASP A 1 78 ? 6.41 -4.953 -8.727 1 97.75 78 ASP A O 1
ATOM 629 N N . ILE A 1 79 ? 7.828 -4.359 -10.328 1 98.12 79 ILE A N 1
ATOM 630 C CA . ILE A 1 79 ? 7.867 -5.68 -10.945 1 98.12 79 ILE A CA 1
ATOM 631 C C . ILE A 1 79 ? 9.297 -6.02 -11.352 1 98.12 79 ILE A C 1
ATOM 633 O O . ILE A 1 79 ? 9.898 -5.324 -12.18 1 98.12 79 ILE A O 1
ATOM 637 N N . VAL A 1 80 ? 9.828 -6.988 -10.766 1 97 80 VAL A N 1
ATOM 638 C CA . VAL A 1 80 ? 11.102 -7.574 -11.172 1 97 80 VAL A CA 1
ATOM 639 C C . VAL A 1 80 ? 10.859 -8.938 -11.812 1 97 80 VAL A C 1
ATOM 641 O O . VAL A 1 80 ? 10.578 -9.914 -11.117 1 97 80 VAL A O 1
ATOM 644 N N . PRO A 1 81 ? 10.922 -8.977 -13.117 1 97.5 81 PRO A N 1
ATOM 645 C CA . PRO A 1 81 ? 10.75 -10.281 -13.75 1 97.5 81 PRO A CA 1
ATOM 646 C C . PRO A 1 81 ? 11.852 -11.273 -13.391 1 97.5 81 PRO A C 1
ATOM 648 O O . PRO A 1 81 ? 12.867 -10.883 -12.805 1 97.5 81 PRO A O 1
ATOM 651 N N . PRO A 1 82 ? 11.57 -12.539 -13.68 1 97.44 82 PRO A N 1
ATOM 652 C CA . PRO A 1 82 ? 12.586 -13.539 -13.32 1 97.44 82 PRO A CA 1
ATOM 653 C C . PRO A 1 82 ? 13.961 -13.195 -13.883 1 97.44 82 PRO A C 1
ATOM 655 O O . PRO A 1 82 ? 14.109 -12.953 -15.078 1 97.44 82 PRO A O 1
ATOM 658 N N . GLU A 1 83 ? 14.828 -13.164 -13 1 96 83 GLU A N 1
ATOM 659 C CA . GLU A 1 83 ? 16.219 -12.906 -13.367 1 96 83 GLU A CA 1
ATOM 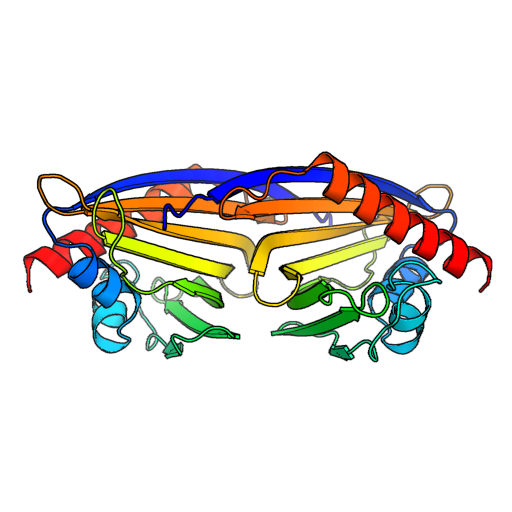660 C C . GLU A 1 83 ? 17.156 -13.883 -12.664 1 96 83 GLU A C 1
ATOM 662 O O . GLU A 1 83 ? 16.859 -14.375 -11.578 1 96 83 GLU A O 1
ATOM 667 N N . ASP A 1 84 ? 18.266 -14.062 -13.281 1 93.12 84 ASP A N 1
ATOM 668 C CA . ASP A 1 84 ? 19.266 -14.969 -12.711 1 93.12 84 ASP A CA 1
ATOM 669 C C . ASP A 1 84 ? 19.984 -14.32 -11.523 1 93.12 84 ASP A C 1
ATOM 671 O O . ASP A 1 84 ? 20.281 -13.125 -11.547 1 93.12 84 ASP A O 1
ATOM 675 N N . GLY A 1 85 ? 20.141 -15.125 -10.477 1 84.88 85 GLY A N 1
ATOM 676 C CA . GLY A 1 85 ? 20.906 -14.68 -9.32 1 84.88 85 GLY A CA 1
ATOM 677 C C . GLY A 1 85 ? 21.828 -15.75 -8.75 1 84.88 85 GLY A C 1
ATOM 678 O O . GLY A 1 85 ? 21.906 -16.859 -9.297 1 84.88 85 GLY A O 1
ATOM 679 N N . SER A 1 86 ? 22.578 -15.398 -7.711 1 85.31 86 SER A N 1
ATOM 680 C CA . SER A 1 86 ? 23.578 -16.297 -7.117 1 85.31 86 SER A CA 1
ATOM 681 C C . SER A 1 86 ? 22.922 -17.547 -6.562 1 85.31 86 SER A C 1
ATOM 683 O O . SER A 1 86 ? 23.547 -18.609 -6.512 1 85.31 86 SER A O 1
ATOM 685 N N . GLN A 1 87 ? 21.75 -17.5 -6.215 1 86.81 87 GLN A N 1
ATOM 686 C CA . GLN A 1 87 ? 21.047 -18.625 -5.609 1 86.81 87 GLN A CA 1
ATOM 687 C C . GLN A 1 87 ? 19.953 -19.156 -6.527 1 86.81 87 GLN A C 1
ATOM 689 O O . GLN A 1 87 ? 19 -19.797 -6.066 1 86.81 87 GLN A O 1
ATOM 694 N N . GLY A 1 88 ? 20.109 -18.797 -7.848 1 92.5 88 GLY A N 1
ATOM 695 C CA . GLY A 1 88 ? 19.094 -19.156 -8.82 1 92.5 88 GLY A CA 1
ATOM 696 C C . GLY A 1 88 ? 18.25 -17.969 -9.258 1 92.5 88 GLY A C 1
ATOM 697 O O . GLY A 1 88 ? 18.609 -16.812 -8.984 1 92.5 88 GLY A O 1
ATOM 698 N N . LYS A 1 89 ? 17.219 -18.328 -9.906 1 95.5 89 LYS A N 1
ATOM 699 C CA . LYS A 1 89 ? 16.359 -17.25 -10.398 1 95.5 89 LYS A CA 1
ATOM 700 C C . LYS A 1 89 ? 15.5 -16.672 -9.281 1 95.5 89 LYS A C 1
ATOM 702 O O . LYS A 1 89 ? 15.117 -17.391 -8.352 1 95.5 89 LYS A O 1
ATOM 707 N N . ALA A 1 90 ? 15.211 -15.469 -9.438 1 96.06 90 ALA A N 1
ATOM 708 C CA . ALA A 1 90 ? 14.32 -14.789 -8.508 1 96.06 90 ALA A CA 1
ATOM 709 C C . ALA A 1 90 ? 13.453 -13.766 -9.234 1 96.06 90 ALA A C 1
ATOM 711 O O . ALA A 1 90 ? 13.805 -13.305 -10.32 1 96.06 90 ALA A O 1
ATOM 712 N N . ALA A 1 91 ? 12.344 -13.453 -8.648 1 97.44 91 ALA A N 1
ATOM 713 C CA . ALA A 1 91 ? 11.414 -12.438 -9.133 1 97.44 91 ALA A CA 1
ATOM 714 C C . ALA A 1 91 ? 10.656 -11.789 -7.98 1 97.44 91 ALA A C 1
ATOM 716 O O . ALA A 1 91 ? 10.648 -12.312 -6.863 1 97.44 91 ALA A O 1
ATOM 717 N N . ARG A 1 92 ? 10.047 -10.695 -8.242 1 98.19 92 ARG A N 1
ATOM 718 C CA . ARG A 1 92 ? 9.297 -10 -7.199 1 98.19 92 ARG A CA 1
ATOM 719 C C . ARG A 1 92 ? 8.188 -9.141 -7.801 1 98.19 92 ARG A C 1
ATOM 721 O O . ARG A 1 92 ? 8.375 -8.516 -8.844 1 98.19 92 ARG A O 1
ATOM 728 N N . ILE A 1 93 ? 7.066 -9.109 -7.148 1 98.56 93 ILE A N 1
ATOM 729 C CA . ILE A 1 93 ? 5.961 -8.219 -7.469 1 98.56 93 ILE A CA 1
ATOM 730 C C . ILE A 1 93 ? 5.539 -7.449 -6.219 1 98.56 93 ILE A C 1
ATOM 732 O O . ILE A 1 93 ? 5.32 -8.047 -5.16 1 98.56 93 ILE A O 1
ATOM 736 N N . ILE A 1 94 ? 5.477 -6.18 -6.289 1 98.81 94 ILE A N 1
ATOM 737 C CA . ILE A 1 94 ? 4.93 -5.355 -5.219 1 98.81 94 ILE A CA 1
ATOM 738 C C . ILE A 1 94 ? 3.701 -4.602 -5.723 1 98.81 94 ILE A C 1
ATOM 740 O O . ILE A 1 94 ? 3.777 -3.879 -6.723 1 98.81 94 ILE A O 1
ATOM 744 N N . SER A 1 95 ? 2.605 -4.758 -5.098 1 98.88 95 SER A N 1
ATOM 745 C CA . SER A 1 95 ? 1.354 -4.086 -5.43 1 98.88 95 SER A CA 1
ATOM 746 C C . SER A 1 95 ? 0.615 -3.641 -4.172 1 98.88 95 SER A C 1
ATOM 748 O O . SER A 1 95 ? 0.972 -4.039 -3.061 1 98.88 95 SER A O 1
ATOM 750 N N . SER A 1 96 ? -0.245 -2.75 -4.309 1 98.88 96 SER A N 1
ATOM 751 C CA . SER A 1 96 ? -1.234 -2.398 -3.295 1 98.88 96 SER A CA 1
ATOM 752 C C . SER A 1 96 ? -2.652 -2.648 -3.797 1 98.88 96 SER A C 1
ATOM 754 O O . SER A 1 96 ? -2.898 -2.643 -5.004 1 98.88 96 SER A O 1
ATOM 756 N N . PHE A 1 97 ? -3.541 -2.939 -2.846 1 98.44 97 PHE A N 1
ATOM 757 C CA . PHE A 1 97 ? -4.914 -3.146 -3.289 1 98.44 97 PHE A CA 1
ATOM 758 C C . PHE A 1 97 ? -5.898 -2.875 -2.156 1 98.44 97 PHE A C 1
ATOM 760 O O . PHE A 1 97 ? -5.512 -2.863 -0.984 1 98.44 97 PHE A O 1
ATOM 767 N N . THR A 1 98 ? -7.113 -2.621 -2.502 1 98 98 THR A N 1
ATOM 768 C CA . THR A 1 98 ? -8.234 -2.533 -1.573 1 98 98 THR A CA 1
ATOM 769 C C . THR A 1 98 ? -9.188 -3.711 -1.761 1 98 98 THR A C 1
ATOM 771 O O . THR A 1 98 ? -9.273 -4.277 -2.852 1 98 98 THR A O 1
ATOM 774 N N . MET A 1 99 ? -9.836 -4.094 -0.68 1 96.12 99 MET A N 1
ATOM 775 C CA . MET A 1 99 ? -10.93 -5.059 -0.707 1 96.12 99 MET A CA 1
ATOM 776 C C . MET A 1 99 ? -12.234 -4.414 -0.243 1 96.12 99 MET A C 1
ATOM 778 O O . MET A 1 99 ? -12.297 -3.855 0.853 1 96.12 99 MET A O 1
ATOM 782 N N . HIS A 1 100 ? -13.18 -4.539 -1.119 1 95.44 100 HIS A N 1
ATOM 783 C CA . HIS A 1 100 ? -14.516 -4.066 -0.798 1 95.44 100 HIS A CA 1
ATOM 784 C C . HIS A 1 100 ? -15.523 -5.215 -0.79 1 95.44 100 HIS A C 1
ATOM 786 O O . HIS A 1 100 ? -15.383 -6.172 -1.557 1 95.44 100 HIS A O 1
ATOM 792 N N . VAL A 1 101 ? -16.516 -5.105 0.069 1 93.69 101 VAL A N 1
ATOM 793 C CA . VAL A 1 101 ? -17.766 -5.844 -0.051 1 93.69 101 VAL A CA 1
ATOM 794 C C . VAL A 1 101 ? -18.938 -4.871 -0.2 1 93.69 101 VAL A C 1
ATOM 796 O O . VAL A 1 101 ? -19.25 -4.121 0.727 1 93.69 101 VAL A O 1
ATOM 799 N N . GLY A 1 102 ? -19.469 -4.91 -1.408 1 92.5 102 GLY A N 1
ATOM 800 C CA . GLY A 1 102 ? -20.375 -3.818 -1.715 1 92.5 102 GLY A CA 1
ATOM 801 C C . GLY A 1 102 ? -19.719 -2.457 -1.658 1 92.5 102 GLY A C 1
ATOM 802 O O . GLY A 1 102 ? -18.656 -2.246 -2.264 1 92.5 102 GLY A O 1
ATOM 803 N N . ASP A 1 103 ? -20.312 -1.584 -0.873 1 91.31 103 ASP A N 1
ATOM 804 C CA . ASP A 1 103 ? -19.781 -0.231 -0.781 1 91.31 103 ASP A CA 1
ATOM 805 C C . ASP A 1 103 ? -18.859 -0.089 0.427 1 91.31 103 ASP A C 1
ATOM 807 O O . ASP A 1 103 ? -18.281 0.979 0.657 1 91.31 103 ASP A O 1
ATOM 811 N N . THR A 1 104 ? -18.656 -1.202 1.119 1 93.44 104 THR A N 1
ATOM 812 C CA . THR A 1 104 ? -17.875 -1.141 2.35 1 93.44 104 THR A CA 1
ATOM 813 C C . THR A 1 104 ? -16.406 -1.486 2.08 1 93.44 104 THR A C 1
ATOM 815 O O . THR A 1 104 ? -16.109 -2.562 1.564 1 93.44 104 THR A O 1
ATOM 818 N N . LEU A 1 105 ? -15.57 -0.595 2.34 1 95.5 105 LEU A N 1
ATOM 819 C CA . LEU A 1 105 ? -14.133 -0.854 2.289 1 95.5 105 LEU A CA 1
ATOM 820 C C . LEU A 1 105 ? -13.68 -1.646 3.512 1 95.5 105 LEU A C 1
ATOM 822 O O . LEU A 1 105 ? -13.836 -1.187 4.645 1 95.5 105 LEU A O 1
ATOM 826 N N . LEU A 1 106 ? -13.086 -2.771 3.258 1 95 106 LEU A N 1
ATOM 827 C CA . LEU A 1 106 ? -12.695 -3.646 4.359 1 95 106 LEU A CA 1
ATOM 828 C C . LEU A 1 106 ? -11.227 -3.447 4.719 1 95 106 LEU A C 1
ATOM 830 O O . LEU A 1 106 ? -10.883 -3.342 5.895 1 95 106 LEU A O 1
ATOM 834 N N . THR A 1 107 ? -10.391 -3.473 3.668 1 96.62 107 THR A N 1
ATOM 835 C CA . THR A 1 107 ? -8.953 -3.424 3.91 1 96.62 107 THR A CA 1
ATOM 836 C C . THR A 1 107 ? -8.242 -2.693 2.777 1 96.62 107 THR A C 1
ATOM 838 O O . THR A 1 107 ? -8.75 -2.615 1.659 1 96.62 107 THR A O 1
ATOM 841 N N . ALA A 1 108 ? -7.133 -2.131 3.047 1 98 108 ALA A N 1
ATOM 842 C CA . ALA A 1 108 ? -6.07 -1.757 2.119 1 98 108 ALA A CA 1
ATOM 843 C C . ALA A 1 108 ? -4.766 -2.475 2.459 1 98 108 ALA A C 1
ATOM 845 O O . ALA A 1 108 ? -4.426 -2.635 3.635 1 98 108 ALA A O 1
ATOM 846 N N . SER A 1 109 ? -4.074 -2.871 1.4 1 98.25 109 SER A N 1
ATOM 847 C CA . SER A 1 109 ? -2.918 -3.719 1.664 1 98.25 109 SER A CA 1
ATOM 848 C C . SER A 1 109 ? -1.754 -3.369 0.743 1 98.25 109 SER A C 1
ATOM 850 O O . SER A 1 109 ? -1.963 -2.896 -0.376 1 98.25 109 SER A O 1
ATOM 852 N N . LEU A 1 110 ? -0.579 -3.533 1.273 1 98.88 110 LEU A N 1
ATOM 853 C CA . LEU A 1 110 ? 0.634 -3.682 0.476 1 98.88 110 LEU A CA 1
ATOM 854 C C . LEU A 1 110 ? 1.037 -5.148 0.367 1 98.88 110 LEU A C 1
ATOM 856 O O . LEU A 1 110 ? 1.234 -5.82 1.382 1 98.88 110 LEU A O 1
ATOM 860 N N . LEU A 1 111 ? 1.132 -5.613 -0.826 1 98.81 111 LEU A N 1
ATOM 861 C CA . LEU A 1 111 ? 1.46 -7.016 -1.066 1 98.81 111 LEU A CA 1
ATOM 862 C C . LEU A 1 111 ? 2.824 -7.148 -1.736 1 98.81 111 LEU A C 1
ATOM 864 O O . LEU A 1 111 ? 3.088 -6.496 -2.75 1 98.81 111 LEU A O 1
ATOM 868 N N . THR A 1 112 ? 3.672 -7.883 -1.15 1 98.75 112 THR A N 1
ATOM 869 C CA . THR A 1 112 ? 4.941 -8.266 -1.761 1 98.75 112 THR A CA 1
ATOM 870 C C . THR A 1 112 ? 4.977 -9.766 -2.043 1 98.75 112 THR A C 1
ATOM 872 O O . THR A 1 112 ? 4.816 -10.578 -1.132 1 98.75 112 THR A O 1
ATOM 875 N N . LEU A 1 113 ? 5.13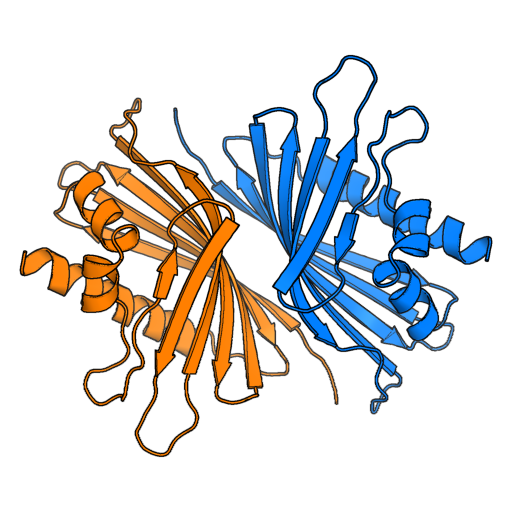3 -10.102 -3.275 1 98.5 113 LEU A N 1
ATOM 876 C CA . LEU A 1 113 ? 5.363 -11.477 -3.703 1 98.5 113 LEU A CA 1
ATOM 877 C C . LEU A 1 113 ? 6.816 -11.68 -4.117 1 98.5 113 LEU A C 1
ATOM 879 O O . LEU A 1 113 ? 7.34 -10.938 -4.945 1 98.5 113 LEU A O 1
ATOM 883 N N . GLU A 1 114 ? 7.414 -12.641 -3.529 1 97.69 114 GLU A N 1
ATOM 884 C CA . GLU A 1 114 ? 8.773 -13.023 -3.898 1 97.69 114 GLU A CA 1
ATOM 885 C C . GLU A 1 114 ? 8.836 -14.461 -4.398 1 97.69 114 GLU A C 1
ATOM 887 O O . GLU A 1 114 ? 8.227 -15.352 -3.807 1 97.69 114 GLU A O 1
ATOM 892 N N . PHE A 1 115 ? 9.523 -14.625 -5.5 1 97.56 115 PHE A N 1
ATOM 893 C CA . PHE A 1 115 ? 9.734 -15.922 -6.129 1 97.56 115 PHE A CA 1
ATOM 894 C C . PHE A 1 115 ? 11.211 -16.297 -6.125 1 97.56 115 PHE A C 1
ATOM 896 O O . PHE A 1 115 ? 12.062 -15.492 -6.512 1 97.56 115 PHE A O 1
ATOM 903 N N . CYS A 1 116 ? 11.508 -17.469 -5.664 1 96.94 116 CYS A N 1
ATOM 904 C CA . CYS A 1 116 ? 12.898 -17.906 -5.676 1 96.94 116 CYS A CA 1
ATOM 905 C C . CYS A 1 116 ? 13 -19.375 -6.059 1 96.94 116 CYS A C 1
ATOM 907 O O . CYS A 1 116 ? 12.156 -20.188 -5.676 1 96.94 116 CYS A O 1
ATOM 909 N N . THR A 1 117 ? 14.055 -19.641 -6.707 1 97.25 117 THR A N 1
ATOM 910 C CA . THR A 1 117 ? 14.328 -21.016 -7.098 1 97.25 117 THR A CA 1
ATOM 911 C C . THR A 1 117 ? 14.602 -21.875 -5.867 1 97.25 117 THR A C 1
ATOM 913 O O . THR A 1 117 ? 15.266 -21.438 -4.926 1 97.25 117 THR A O 1
ATOM 916 N N . THR A 1 118 ? 14.062 -23.094 -5.895 1 96.75 118 THR A N 1
ATOM 917 C CA . THR A 1 118 ? 14.422 -24.125 -4.941 1 96.75 118 THR A CA 1
ATOM 918 C C . THR A 1 118 ? 14.969 -25.359 -5.66 1 96.75 118 THR A C 1
ATOM 920 O O . THR A 1 118 ? 15.039 -25.375 -6.891 1 96.75 118 THR A O 1
ATOM 923 N N . ALA A 1 119 ? 15.383 -26.297 -4.883 1 95.75 119 ALA A N 1
ATOM 924 C CA . ALA A 1 119 ? 15.938 -27.531 -5.461 1 95.75 119 ALA A CA 1
ATOM 925 C C . ALA A 1 119 ? 14.891 -28.25 -6.297 1 95.75 119 ALA A C 1
ATOM 927 O O . ALA A 1 119 ? 15.227 -28.891 -7.301 1 95.75 119 ALA A O 1
ATOM 928 N N . THR A 1 120 ? 13.609 -28.109 -5.957 1 96.69 120 THR A N 1
ATOM 929 C CA . THR A 1 120 ? 12.57 -28.922 -6.574 1 96.69 120 THR A CA 1
ATOM 930 C C . THR A 1 120 ? 11.609 -28.047 -7.375 1 96.69 120 THR A C 1
ATOM 932 O O . THR A 1 120 ? 10.617 -28.547 -7.922 1 96.69 120 THR A O 1
ATOM 935 N N . GLY A 1 121 ? 11.844 -26.812 -7.488 1 97.62 121 GLY A N 1
ATOM 936 C CA . GLY A 1 121 ? 10.977 -25.875 -8.18 1 97.62 121 GLY A CA 1
ATOM 937 C C . GLY A 1 121 ? 11.172 -24.438 -7.742 1 97.62 121 GLY A C 1
ATOM 938 O O . GLY A 1 121 ? 12.25 -23.859 -7.93 1 97.62 121 GLY A O 1
ATOM 939 N N . SER A 1 122 ? 10.148 -23.938 -7.082 1 98.19 122 SER A N 1
ATOM 940 C CA . SER A 1 122 ? 10.258 -22.547 -6.621 1 98.19 122 SER A CA 1
ATOM 941 C C . SER A 1 122 ? 9.508 -22.344 -5.309 1 98.19 122 SER A C 1
ATOM 943 O O . SER A 1 122 ? 8.648 -23.156 -4.941 1 98.19 122 SER A O 1
ATOM 945 N N . ARG A 1 123 ? 9.93 -21.359 -4.59 1 97.88 123 ARG A N 1
ATOM 946 C CA . ARG A 1 123 ? 9.234 -20.906 -3.396 1 97.88 123 ARG A CA 1
ATOM 947 C C . ARG A 1 123 ? 8.578 -19.547 -3.641 1 97.88 123 ARG A C 1
ATOM 949 O O . ARG A 1 123 ? 9.227 -18.609 -4.113 1 97.88 123 ARG A O 1
ATOM 956 N N . LEU A 1 124 ? 7.285 -19.5 -3.396 1 98.25 124 LEU A N 1
ATOM 957 C CA . LEU A 1 124 ? 6.539 -18.25 -3.371 1 98.25 124 LEU A CA 1
ATOM 958 C C . LEU A 1 124 ? 6.387 -17.734 -1.943 1 98.25 124 LEU A C 1
ATOM 960 O O . LEU A 1 124 ? 5.82 -18.422 -1.09 1 98.25 124 LEU A O 1
ATOM 964 N N . SER A 1 125 ? 6.934 -16.594 -1.62 1 98.06 125 SER A N 1
ATOM 965 C CA . SER A 1 125 ? 6.746 -15.922 -0.34 1 98.06 125 SER A CA 1
ATOM 966 C C . SER A 1 125 ? 5.832 -14.711 -0.482 1 98.06 125 SER A C 1
ATOM 968 O O . SER A 1 125 ? 6.102 -13.812 -1.282 1 98.06 125 SER A O 1
ATOM 970 N N . LEU A 1 126 ? 4.785 -14.719 0.256 1 98.25 126 LEU A N 1
ATOM 971 C CA . LEU A 1 126 ? 3.789 -13.656 0.257 1 98.25 126 LEU A CA 1
ATOM 972 C C . LEU A 1 126 ? 3.816 -12.883 1.572 1 98.25 126 LEU A C 1
ATOM 974 O O . LEU A 1 126 ? 3.678 -13.477 2.646 1 98.25 126 LEU A O 1
ATOM 978 N N . THR A 1 127 ? 4.125 -11.625 1.519 1 98.44 127 THR A N 1
ATOM 979 C CA . THR A 1 127 ? 3.984 -10.703 2.643 1 98.44 127 THR A CA 1
ATOM 980 C C . THR A 1 127 ? 2.893 -9.672 2.369 1 98.44 127 THR A C 1
ATOM 982 O O . THR A 1 127 ? 3.008 -8.875 1.441 1 98.44 127 THR A O 1
ATOM 985 N N . GLU A 1 128 ? 1.882 -9.719 3.117 1 98.12 128 GLU A N 1
ATOM 986 C CA . GLU A 1 128 ? 0.81 -8.734 2.99 1 98.12 128 GLU A CA 1
ATOM 987 C C . GLU A 1 128 ? 0.722 -7.852 4.234 1 98.12 128 GLU A C 1
ATOM 989 O O . GLU A 1 128 ? 0.448 -8.336 5.332 1 98.12 128 GLU A O 1
ATOM 994 N N . GLN A 1 129 ? 1.012 -6.645 4.121 1 98.38 129 GLN A N 1
ATOM 995 C CA . GLN A 1 129 ? 0.833 -5.637 5.16 1 98.38 129 GLN A CA 1
ATOM 996 C C . GLN A 1 129 ? -0.513 -4.934 5.02 1 98.38 129 GLN A C 1
ATOM 998 O O . GLN A 1 129 ? -0.693 -4.098 4.129 1 98.38 129 GLN A O 1
ATOM 1003 N N . LEU A 1 130 ? -1.431 -5.25 5.887 1 97.06 130 LEU A N 1
ATOM 1004 C CA . LEU A 1 130 ? -2.826 -4.867 5.707 1 97.06 130 LEU A CA 1
ATOM 1005 C C . LEU A 1 130 ? -3.246 -3.832 6.746 1 97.06 130 LEU A C 1
ATOM 1007 O O . LEU A 1 130 ? -2.74 -3.836 7.871 1 97.06 130 LEU A O 1
ATOM 1011 N N . ALA A 1 131 ? -4.062 -2.961 6.371 1 97.19 131 ALA A N 1
ATOM 1012 C CA . ALA A 1 131 ? -4.859 -2.104 7.246 1 97.19 131 ALA A CA 1
ATOM 1013 C C . ALA A 1 131 ? -6.309 -2.57 7.297 1 97.19 131 ALA A C 1
ATOM 1015 O O . ALA A 1 131 ? -7.043 -2.447 6.312 1 97.19 131 ALA A O 1
ATOM 1016 N N . PHE A 1 132 ? -6.75 -3.146 8.438 1 96.19 132 PHE A N 1
ATOM 1017 C CA . PHE A 1 132 ? -8.164 -3.439 8.648 1 96.19 132 PHE A CA 1
ATOM 1018 C C . PHE A 1 132 ? -8.93 -2.174 9.016 1 96.19 132 PHE A C 1
ATOM 1020 O O . PHE A 1 132 ? -8.508 -1.411 9.883 1 96.19 132 PHE A O 1
ATOM 1027 N N . LEU A 1 133 ? -10.086 -2.033 8.359 1 94.75 133 LEU A N 1
ATOM 1028 C CA . LEU A 1 133 ? -10.719 -0.728 8.5 1 94.75 133 LEU A CA 1
ATOM 1029 C C . LEU A 1 133 ? -12.094 -0.857 9.141 1 94.75 133 LEU A C 1
ATOM 1031 O O . LEU A 1 133 ? -12.852 -1.777 8.82 1 94.75 133 LEU A O 1
ATOM 1035 N N . ASP A 1 134 ? -12.336 -0.011 10.055 1 90.31 134 ASP A N 1
ATOM 1036 C CA . ASP A 1 134 ? -13.641 0.291 10.625 1 90.31 134 ASP A CA 1
ATOM 1037 C C . ASP A 1 134 ? -14.297 -0.965 11.195 1 90.31 134 ASP A C 1
ATOM 1039 O O . ASP A 1 134 ? -15.477 -1.23 10.938 1 90.31 134 ASP A O 1
ATOM 1043 N N . GLY A 1 135 ? -13.438 -1.705 11.836 1 83.44 135 GLY A N 1
ATOM 1044 C CA . GLY A 1 135 ? -13.945 -2.82 12.625 1 83.44 135 GLY A CA 1
ATOM 1045 C C . GLY A 1 135 ? -13.891 -4.145 11.883 1 83.44 135 GLY A C 1
ATOM 1046 O O . GLY A 1 135 ? -14.305 -5.176 12.414 1 83.44 135 GLY A O 1
ATOM 1047 N N . CYS A 1 136 ? -13.477 -3.959 10.68 1 76 136 CYS A N 1
ATOM 1048 C CA . CYS A 1 136 ? -13.219 -5.211 9.977 1 76 136 CYS A CA 1
ATOM 1049 C C . CYS A 1 136 ? -12 -5.918 10.547 1 76 136 CYS A C 1
ATOM 1051 O O . CYS A 1 136 ? -10.984 -5.281 10.836 1 76 136 CYS A O 1
ATOM 1053 N N . ASP A 1 137 ? -12.078 -7.086 11.305 1 63.56 137 ASP A N 1
ATOM 1054 C CA . ASP A 1 137 ? -10.852 -7.676 11.836 1 63.56 137 ASP A CA 1
ATOM 1055 C C . ASP A 1 137 ? -10.852 -9.195 11.664 1 63.56 137 ASP A C 1
ATOM 1057 O O . ASP A 1 137 ? -10.805 -9.938 12.641 1 63.56 137 ASP A O 1
ATOM 1061 N N . HIS A 1 138 ? -10.969 -9.461 10.57 1 80.62 138 HIS A N 1
ATOM 1062 C CA . HIS A 1 138 ? -10.992 -10.922 10.516 1 80.62 138 HIS A CA 1
ATOM 1063 C C . HIS A 1 138 ? -9.773 -11.461 9.781 1 80.62 138 HIS A C 1
ATOM 1065 O O . HIS A 1 138 ? -9.883 -11.938 8.648 1 80.62 138 HIS A O 1
ATOM 1071 N N . ILE A 1 139 ? -8.641 -11.508 10.492 1 83 139 ILE A N 1
ATOM 1072 C CA . ILE A 1 139 ? -7.383 -11.992 9.922 1 83 139 ILE A CA 1
ATOM 1073 C C . ILE A 1 139 ? -7.512 -13.469 9.555 1 83 139 ILE A C 1
ATOM 1075 O O . ILE A 1 139 ? -6.961 -13.914 8.547 1 83 139 ILE A O 1
ATOM 1079 N N . ALA A 1 140 ? -8.273 -14.141 10.352 1 86.25 140 ALA A N 1
ATOM 1080 C CA . ALA A 1 140 ? -8.43 -15.562 10.07 1 86.25 140 ALA A CA 1
ATOM 1081 C C . ALA A 1 140 ? -9.102 -15.789 8.719 1 86.25 140 ALA A C 1
ATOM 1083 O O . ALA A 1 140 ? -8.695 -16.672 7.957 1 86.25 140 ALA A O 1
ATOM 1084 N N . GLY A 1 141 ? -10.047 -15.016 8.477 1 89.19 141 GLY A N 1
ATOM 1085 C CA . GLY A 1 141 ? -10.711 -15.094 7.184 1 89.19 141 GLY A CA 1
ATOM 1086 C C . GLY A 1 141 ? -9.812 -14.719 6.023 1 89.19 141 GLY A C 1
ATOM 1087 O O . GLY A 1 141 ? -9.828 -15.367 4.98 1 89.19 141 GLY A O 1
ATOM 1088 N N . ARG A 1 142 ? -9.031 -13.711 6.219 1 91.25 142 ARG A N 1
ATOM 1089 C CA . ARG A 1 142 ? -8.102 -13.266 5.184 1 91.25 142 ARG A CA 1
ATOM 1090 C C . ARG A 1 142 ? -7.066 -14.344 4.883 1 91.25 142 ARG A C 1
ATOM 1092 O O . ARG A 1 142 ? -6.801 -14.648 3.717 1 91.25 142 ARG A O 1
ATOM 1099 N N . GLU A 1 143 ? -6.52 -14.914 5.926 1 93.81 143 GLU A N 1
ATOM 1100 C CA . GLU A 1 143 ? -5.504 -15.945 5.754 1 93.81 143 GLU A CA 1
ATOM 1101 C C . GLU A 1 143 ? -6.082 -17.172 5.055 1 93.81 143 GLU A C 1
ATOM 1103 O O . GLU A 1 143 ? -5.465 -17.719 4.141 1 93.81 143 GLU A O 1
ATOM 1108 N N . ALA A 1 144 ? -7.242 -17.562 5.496 1 93 144 ALA A N 1
ATOM 1109 C CA . ALA A 1 144 ? -7.906 -18.719 4.875 1 93 144 ALA A CA 1
ATOM 1110 C C . ALA A 1 144 ? -8.195 -18.453 3.4 1 93 144 ALA A C 1
ATOM 1112 O O . ALA A 1 144 ? -7.977 -19.312 2.551 1 93 144 ALA A O 1
ATOM 1113 N N . GLY A 1 145 ? -8.711 -17.25 3.115 1 92.31 145 GLY A N 1
ATOM 1114 C CA . GLY A 1 145 ? -9 -16.891 1.735 1 92.31 145 GLY A CA 1
ATOM 1115 C C . GLY A 1 145 ? -7.762 -16.859 0.856 1 92.31 145 GLY A C 1
ATOM 1116 O O . GLY A 1 145 ? -7.797 -17.328 -0.284 1 92.31 145 GLY A O 1
ATOM 1117 N N . THR A 1 146 ? -6.711 -16.328 1.348 1 95.19 146 THR A N 1
ATOM 1118 C CA . THR A 1 146 ? -5.465 -16.25 0.587 1 95.19 146 THR A CA 1
ATOM 1119 C C . THR A 1 146 ? -4.906 -17.656 0.335 1 95.19 146 THR A C 1
ATOM 1121 O O . THR A 1 146 ? -4.438 -17.953 -0.766 1 95.19 146 THR A O 1
ATOM 1124 N N . ASN A 1 147 ? -4.965 -18.5 1.354 1 96.12 147 ASN A N 1
ATOM 1125 C CA . ASN A 1 147 ? -4.516 -19.875 1.177 1 96.12 147 ASN A CA 1
ATOM 1126 C C . ASN A 1 147 ? -5.34 -20.594 0.117 1 96.12 147 ASN A C 1
ATOM 1128 O O . ASN A 1 147 ? -4.793 -21.344 -0.69 1 96.12 147 ASN A O 1
ATOM 1132 N N . ALA A 1 148 ? -6.609 -20.391 0.163 1 93.94 148 ALA A N 1
ATOM 1133 C CA . ALA A 1 148 ? -7.473 -21 -0.844 1 93.94 148 ALA A CA 1
ATOM 1134 C C . ALA A 1 148 ? -7.086 -20.547 -2.248 1 93.94 148 ALA A C 1
ATOM 1136 O O . ALA A 1 148 ? -7.09 -21.344 -3.189 1 93.94 148 ALA A O 1
ATOM 1137 N N . LEU A 1 149 ? -6.789 -19.328 -2.381 1 94.94 149 LEU A N 1
ATOM 1138 C CA . LEU A 1 149 ? -6.359 -18.781 -3.66 1 94.94 149 LEU A CA 1
ATOM 1139 C C . LEU A 1 149 ? -5.062 -19.438 -4.129 1 94.94 149 LEU A C 1
ATOM 1141 O O . LEU A 1 149 ? -4.93 -19.781 -5.301 1 94.94 149 LEU A O 1
ATOM 1145 N N . LEU A 1 150 ? -4.121 -19.594 -3.209 1 96.75 150 LEU A N 1
ATOM 1146 C CA . LEU A 1 150 ? -2.855 -20.234 -3.553 1 96.75 150 LEU A CA 1
ATOM 1147 C C . LEU A 1 150 ? -3.061 -21.703 -3.914 1 96.75 150 LEU A C 1
ATOM 1149 O O . LEU A 1 150 ? -2.355 -22.234 -4.77 1 96.75 150 LEU A O 1
ATOM 1153 N N . ASP A 1 151 ? -4.035 -22.344 -3.26 1 96.5 151 ASP A N 1
ATOM 1154 C CA . ASP A 1 151 ? -4.402 -23.703 -3.641 1 96.5 151 ASP A CA 1
ATOM 1155 C C . ASP A 1 151 ? -4.898 -23.75 -5.086 1 96.5 151 ASP A C 1
ATOM 1157 O O . ASP A 1 151 ? -4.566 -24.672 -5.828 1 96.5 151 ASP A O 1
ATOM 1161 N N . MET A 1 152 ? -5.691 -22.812 -5.43 1 96 152 MET A N 1
ATOM 1162 C CA . MET A 1 152 ? -6.195 -22.75 -6.797 1 96 152 MET A CA 1
ATOM 1163 C C . MET A 1 152 ? -5.062 -22.5 -7.785 1 96 152 MET A C 1
ATOM 1165 O O . MET A 1 152 ? -5.059 -23.062 -8.883 1 96 152 MET A O 1
ATOM 1169 N N . LEU A 1 153 ? -4.129 -21.656 -7.449 1 97.5 153 LEU A N 1
ATOM 1170 C CA . LEU A 1 153 ? -2.941 -21.453 -8.273 1 97.5 153 LEU A CA 1
ATOM 1171 C C . LEU A 1 153 ? -2.221 -22.766 -8.516 1 97.5 153 LEU A C 1
ATOM 1173 O O . LEU A 1 153 ? -1.915 -23.109 -9.656 1 97.5 153 LEU A O 1
ATOM 1177 N N . GLU A 1 154 ? -1.986 -23.469 -7.457 1 97.25 154 GLU A N 1
ATOM 1178 C CA . GLU A 1 154 ? -1.262 -24.734 -7.551 1 97.25 154 GLU A CA 1
ATOM 1179 C C . GLU A 1 154 ? -2.031 -25.75 -8.391 1 97.25 154 GLU A C 1
ATOM 1181 O O . GLU A 1 154 ? -1.441 -26.453 -9.211 1 97.25 154 GLU A O 1
ATOM 1186 N N . ALA A 1 155 ? -3.305 -25.844 -8.164 1 96.31 155 ALA A N 1
ATOM 1187 C CA . ALA A 1 155 ? -4.145 -26.734 -8.953 1 96.31 155 ALA A CA 1
ATOM 1188 C C . ALA A 1 155 ? -4.07 -26.391 -10.438 1 96.31 155 ALA A C 1
ATOM 1190 O O . ALA A 1 155 ? -3.986 -27.281 -11.289 1 96.31 155 ALA A O 1
ATOM 1191 N N . TRP A 1 156 ? -4.105 -25.141 -10.703 1 96.75 156 TRP A N 1
ATOM 1192 C CA . TRP A 1 156 ? -4.02 -24.688 -12.086 1 96.75 156 TRP A CA 1
ATOM 1193 C C . TRP A 1 156 ? -2.678 -25.062 -12.703 1 96.75 156 TRP A C 1
ATOM 1195 O O . TRP A 1 156 ? -2.625 -25.562 -13.828 1 96.75 156 TRP A O 1
ATOM 1205 N N . LEU A 1 157 ? -1.61 -24.828 -11.984 1 97.81 157 LEU A N 1
ATOM 1206 C CA . LEU A 1 157 ? -0.274 -25.172 -12.461 1 97.81 157 LEU A CA 1
ATOM 1207 C C . LEU A 1 157 ? -0.176 -26.656 -12.781 1 97.81 157 LEU A C 1
ATOM 1209 O O . LEU A 1 157 ? 0.424 -27.047 -13.781 1 97.81 157 LEU A O 1
ATOM 1213 N N . ASN A 1 158 ? -0.8 -27.453 -11.977 1 97.19 158 ASN A N 1
ATOM 1214 C CA . ASN A 1 158 ? -0.746 -28.906 -12.141 1 97.19 158 ASN A CA 1
ATOM 1215 C C . ASN A 1 158 ? -1.513 -29.359 -13.383 1 97.19 158 ASN A C 1
ATOM 1217 O O . ASN A 1 158 ? -1.258 -30.438 -13.914 1 97.19 158 ASN A O 1
ATOM 1221 N N . ARG A 1 159 ? -2.371 -28.547 -13.859 1 95.19 159 ARG A N 1
ATOM 1222 C CA . ARG A 1 159 ? -3.191 -28.906 -15.016 1 95.19 159 ARG A CA 1
ATOM 1223 C C . ARG A 1 159 ? -2.547 -28.422 -16.312 1 95.19 159 ARG A C 1
ATOM 1225 O O . ARG A 1 159 ? -3.021 -28.734 -17.406 1 95.19 159 ARG A O 1
ATOM 1232 N N . GLN A 1 160 ? -1.549 -27.625 -16.203 1 89.12 160 GLN A N 1
ATOM 1233 C CA . GLN A 1 160 ? -0.895 -27.109 -17.406 1 89.12 160 GLN A CA 1
ATOM 1234 C C . GLN A 1 160 ? -0.024 -28.188 -18.047 1 89.12 160 GLN A C 1
ATOM 1236 O O . GLN A 1 160 ? 0.077 -28.234 -19.281 1 89.12 160 GLN A O 1
ATOM 1241 N N . MET B 1 1 ? 21.312 -10.664 -8.672 1 58 1 MET B N 1
ATOM 1242 C CA . MET B 1 1 ? 21.141 -9.789 -7.516 1 58 1 MET B CA 1
ATOM 1243 C C . MET B 1 1 ? 20.219 -10.438 -6.488 1 58 1 MET B C 1
ATOM 1245 O O . MET B 1 1 ? 19.312 -11.188 -6.844 1 58 1 MET B O 1
ATOM 1249 N N . THR B 1 2 ? 20.703 -10.312 -5.23 1 68.06 2 THR B N 1
ATOM 1250 C CA . THR B 1 2 ? 19.891 -10.906 -4.176 1 68.06 2 THR B CA 1
ATOM 1251 C C . THR B 1 2 ? 18.766 -9.961 -3.77 1 68.06 2 THR B C 1
ATOM 1253 O O . THR B 1 2 ? 19.016 -8.828 -3.35 1 68.06 2 THR B O 1
ATOM 1256 N N . ARG B 1 3 ? 17.594 -10.336 -4.133 1 80.81 3 ARG B N 1
ATOM 1257 C CA . ARG B 1 3 ? 16.422 -9.531 -3.77 1 80.81 3 ARG B CA 1
ATOM 1258 C C . ARG B 1 3 ? 15.992 -9.805 -2.332 1 80.81 3 ARG B C 1
ATOM 1260 O O . ARG B 1 3 ? 16.031 -10.953 -1.879 1 80.81 3 ARG B O 1
ATOM 1267 N N . SER B 1 4 ? 15.836 -8.711 -1.634 1 86.69 4 SER B N 1
ATOM 1268 C CA . SER B 1 4 ? 15.359 -8.82 -0.26 1 86.69 4 SER B CA 1
ATOM 1269 C C . SER B 1 4 ? 14.281 -7.785 0.036 1 86.69 4 SER B C 1
ATOM 1271 O O . SER B 1 4 ? 14.219 -6.742 -0.619 1 86.69 4 SER B O 1
ATOM 1273 N N . MET B 1 5 ? 13.359 -8.141 0.892 1 93.81 5 MET B N 1
ATOM 1274 C CA . MET B 1 5 ? 12.312 -7.242 1.363 1 93.81 5 MET B CA 1
ATOM 1275 C C . MET B 1 5 ? 12.094 -7.402 2.863 1 93.81 5 MET B C 1
ATOM 1277 O O . MET B 1 5 ? 11.875 -8.516 3.348 1 93.81 5 MET B O 1
ATOM 1281 N N . THR B 1 6 ? 12.219 -6.352 3.6 1 94.62 6 THR B N 1
ATOM 1282 C CA . THR B 1 6 ? 12 -6.371 5.043 1 94.62 6 THR B CA 1
ATOM 1283 C C . THR B 1 6 ? 10.828 -5.473 5.422 1 94.62 6 THR B C 1
ATOM 1285 O O . THR B 1 6 ? 10.875 -4.262 5.199 1 94.62 6 THR B O 1
ATOM 1288 N N . PRO B 1 7 ? 9.82 -6.066 5.957 1 95.94 7 PRO B N 1
ATOM 1289 C CA . PRO B 1 7 ? 8.656 -5.262 6.352 1 95.94 7 PRO B CA 1
ATOM 1290 C C . PRO B 1 7 ? 8.867 -4.547 7.684 1 95.94 7 PRO B C 1
ATOM 1292 O O . PRO B 1 7 ? 9.539 -5.07 8.57 1 95.94 7 PRO B O 1
ATO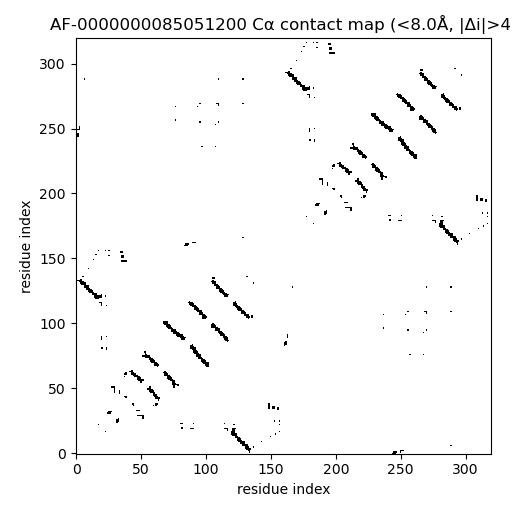M 1295 N N . HIS B 1 8 ? 8.336 -3.4 7.801 1 95.56 8 HIS B N 1
ATOM 1296 C CA . HIS B 1 8 ? 8.336 -2.604 9.023 1 95.56 8 HIS B CA 1
ATOM 1297 C C . HIS B 1 8 ? 7.07 -1.753 9.117 1 95.56 8 HIS B C 1
ATOM 1299 O O . HIS B 1 8 ? 6.496 -1.366 8.102 1 95.56 8 HIS B O 1
ATOM 1305 N N . THR B 1 9 ? 6.633 -1.524 10.32 1 97.12 9 THR B N 1
ATOM 1306 C CA . THR B 1 9 ? 5.547 -0.578 10.547 1 97.12 9 THR B CA 1
ATOM 1307 C C . THR B 1 9 ? 6.004 0.575 11.43 1 97.12 9 THR B C 1
ATOM 1309 O O . THR B 1 9 ? 6.551 0.352 12.516 1 97.12 9 THR B O 1
ATOM 1312 N N . MET B 1 10 ? 5.844 1.731 10.938 1 96.81 10 MET B N 1
ATOM 1313 C CA . MET B 1 10 ? 6.168 2.938 11.688 1 96.81 10 MET B CA 1
ATOM 1314 C C . MET B 1 10 ? 4.902 3.652 12.148 1 96.81 10 MET B C 1
ATOM 1316 O O . MET B 1 10 ? 3.951 3.793 11.375 1 96.81 10 MET B O 1
ATOM 1320 N N . TYR B 1 11 ? 4.93 4.082 13.414 1 97.38 11 TYR B N 1
ATOM 1321 C CA . TYR B 1 11 ? 3.836 4.852 14 1 97.38 11 TYR B CA 1
ATOM 1322 C C . TYR B 1 11 ? 4.32 6.219 14.477 1 97.38 11 TYR B C 1
ATOM 1324 O O . TYR B 1 11 ? 5.27 6.309 15.25 1 97.38 11 TYR B O 1
ATOM 1332 N N . LEU B 1 12 ? 3.645 7.246 13.984 1 97.62 12 LEU B N 1
ATOM 1333 C CA . LEU B 1 12 ? 3.906 8.602 14.469 1 97.62 12 LEU B CA 1
ATOM 1334 C C . LEU B 1 12 ? 2.605 9.312 14.82 1 97.62 12 LEU B C 1
ATOM 1336 O O . LEU B 1 12 ? 1.578 9.094 14.172 1 97.62 12 LEU B O 1
ATOM 1340 N N . LYS B 1 13 ? 2.682 10.156 15.805 1 97.44 13 LYS B N 1
ATOM 1341 C CA . LYS B 1 13 ? 1.549 10.977 16.219 1 97.44 13 LYS B CA 1
ATOM 1342 C C . LYS B 1 13 ? 1.977 12.422 16.438 1 97.44 13 LYS B C 1
ATOM 1344 O O . LYS B 1 13 ? 3.047 12.68 17 1 97.44 13 LYS B O 1
ATOM 1349 N N . ARG B 1 14 ? 1.104 13.328 15.977 1 97.81 14 ARG B N 1
ATOM 1350 C CA . ARG B 1 14 ? 1.32 14.758 16.188 1 97.81 14 ARG B CA 1
ATOM 1351 C C . ARG B 1 14 ? 0.043 15.438 16.656 1 97.81 14 ARG B C 1
ATOM 1353 O O . ARG B 1 14 ? -1.003 15.328 16.016 1 97.81 14 ARG B O 1
ATOM 1360 N N . ASP B 1 15 ? 0.154 16.078 17.844 1 97.94 15 ASP B N 1
ATOM 1361 C CA . ASP B 1 15 ? -0.927 16.969 18.25 1 97.94 15 ASP B CA 1
ATOM 1362 C C . ASP B 1 15 ? -0.726 18.375 17.672 1 97.94 15 ASP B C 1
ATOM 1364 O O . ASP B 1 15 ? 0.329 18.984 17.875 1 97.94 15 ASP B O 1
ATOM 1368 N N . LEU B 1 16 ? -1.69 18.828 16.938 1 98.44 16 LEU B N 1
ATOM 1369 C CA . LEU B 1 16 ? -1.63 20.125 16.266 1 98.44 16 LEU B CA 1
ATOM 1370 C C . LEU B 1 16 ? -2.682 21.078 16.812 1 98.44 16 LEU B C 1
ATOM 1372 O O . LEU B 1 16 ? -3.803 20.672 17.125 1 98.44 16 LEU B O 1
ATOM 1376 N N . ALA B 1 17 ? -2.447 22.359 16.906 1 98 17 ALA B N 1
ATOM 1377 C CA . ALA B 1 17 ? -3.346 23.359 17.469 1 98 17 ALA B CA 1
ATOM 1378 C C . ALA B 1 17 ? -4.375 23.828 16.438 1 98 17 ALA B C 1
ATOM 1380 O O . ALA B 1 17 ? -4.977 24.891 16.594 1 98 17 ALA B O 1
ATOM 1381 N N . PHE B 1 18 ? -4.602 23.125 15.43 1 98.5 18 PHE B N 1
ATOM 1382 C CA . PHE B 1 18 ? -5.488 23.484 14.328 1 98.5 18 PHE B CA 1
ATOM 1383 C C . PHE B 1 18 ? -6.594 22.438 14.172 1 98.5 18 PHE B C 1
ATOM 1385 O O . PHE B 1 18 ? -6.379 21.25 14.43 1 98.5 18 PHE B O 1
ATOM 1392 N N . PRO B 1 19 ? -7.727 22.906 13.727 1 97.88 19 PRO B N 1
ATOM 1393 C CA . PRO B 1 19 ? -8.828 21.969 13.555 1 97.88 19 PRO B CA 1
ATOM 1394 C C . PRO B 1 19 ? -8.547 20.922 12.477 1 97.88 19 PRO B C 1
ATOM 1396 O O . PRO B 1 19 ? -7.703 21.141 11.602 1 97.88 19 PRO B O 1
ATOM 1399 N N . VAL B 1 20 ? -9.281 19.828 12.492 1 97.94 20 VAL B N 1
ATOM 1400 C CA . VAL B 1 20 ? -9.141 18.719 11.562 1 97.94 20 VAL B CA 1
ATOM 1401 C C . VAL B 1 20 ? -9.258 19.219 10.125 1 97.94 20 VAL B C 1
ATOM 1403 O O . VAL B 1 20 ? -8.461 18.844 9.258 1 97.94 20 VAL B O 1
ATOM 1406 N N . GLU B 1 21 ? -10.195 20.094 9.898 1 98.06 21 GLU B N 1
ATOM 1407 C CA . GLU B 1 21 ? -10.445 20.594 8.555 1 98.06 21 GLU B CA 1
ATOM 1408 C C . GLU B 1 21 ? -9.227 21.328 8 1 98.06 21 GLU B C 1
ATOM 1410 O O . GLU B 1 21 ? -8.906 21.203 6.816 1 98.06 21 GLU B O 1
ATOM 1415 N N . THR B 1 22 ? -8.633 22.062 8.859 1 98.31 22 THR B N 1
ATOM 1416 C CA . THR B 1 22 ? -7.473 22.844 8.445 1 98.31 22 THR B CA 1
ATOM 1417 C C . THR B 1 22 ? -6.289 21.953 8.109 1 98.31 22 THR B C 1
ATOM 1419 O O . THR B 1 22 ? -5.641 22.125 7.082 1 98.31 22 THR B O 1
ATOM 1422 N N . VAL B 1 23 ? -6.035 21 8.969 1 98.62 23 VAL B N 1
ATOM 1423 C CA . VAL B 1 23 ? -4.918 20.078 8.75 1 98.62 23 VAL B CA 1
ATOM 1424 C C . VAL B 1 23 ? -5.184 19.219 7.52 1 98.62 23 VAL B C 1
ATOM 1426 O O . VAL B 1 23 ? -4.285 19 6.703 1 98.62 23 VAL B O 1
ATOM 1429 N N . PHE B 1 24 ? -6.461 18.797 7.367 1 98.75 24 PHE B N 1
ATOM 1430 C CA . PHE B 1 24 ? -6.836 18 6.203 1 98.75 24 PHE B CA 1
ATOM 1431 C C . PHE B 1 24 ? -6.629 18.781 4.918 1 98.75 24 PHE B C 1
ATOM 1433 O O . PHE B 1 24 ? -6.148 18.25 3.922 1 98.75 24 PHE B O 1
ATOM 1440 N N . LYS B 1 25 ? -6.926 20 4.945 1 98.38 25 LYS B N 1
ATOM 1441 C CA . LYS B 1 25 ? -6.75 20.844 3.775 1 98.38 25 LYS B CA 1
ATOM 1442 C C . LYS B 1 25 ? -5.277 20.969 3.393 1 98.38 25 LYS B C 1
ATOM 1444 O O . LYS B 1 25 ? -4.941 21 2.207 1 98.38 25 LYS B O 1
ATOM 1449 N N . ALA B 1 26 ? -4.414 21.031 4.375 1 98.38 26 ALA B N 1
ATOM 1450 C CA . ALA B 1 26 ? -2.98 21.094 4.105 1 98.38 26 ALA B CA 1
ATOM 1451 C C . ALA B 1 26 ? -2.52 19.875 3.314 1 98.38 26 ALA B C 1
ATOM 1453 O O . ALA B 1 26 ? -1.583 19.953 2.516 1 98.38 26 ALA B O 1
ATOM 1454 N N . TRP B 1 27 ? -3.164 18.719 3.547 1 98.38 27 TRP B N 1
ATOM 1455 C CA . TRP B 1 27 ? -2.797 17.469 2.883 1 98.38 27 TRP B CA 1
ATOM 1456 C C . TRP B 1 27 ? -3.492 17.344 1.531 1 98.38 27 TRP B C 1
ATOM 1458 O O . TRP B 1 27 ? -2.967 16.719 0.611 1 98.38 27 TRP B O 1
ATOM 1468 N N . SER B 1 28 ? -4.629 18 1.381 1 98.56 28 SER B N 1
ATOM 1469 C CA . SER B 1 28 ? -5.5 17.688 0.253 1 98.56 28 SER B CA 1
ATOM 1470 C C . SER B 1 28 ? -5.414 18.766 -0.828 1 98.56 28 SER B C 1
ATOM 1472 O O . SER B 1 28 ? -5.734 18.5 -1.99 1 98.56 28 SER B O 1
ATOM 1474 N N . ASP B 1 29 ? -5.07 19.953 -0.466 1 98.06 29 ASP B N 1
ATOM 1475 C CA . ASP B 1 29 ? -4.992 21.047 -1.42 1 98.06 29 ASP B CA 1
ATOM 1476 C C . ASP B 1 29 ? -3.625 21.094 -2.102 1 98.06 29 ASP B C 1
ATOM 1478 O O . ASP B 1 29 ? -2.598 21.219 -1.437 1 98.06 29 ASP B O 1
ATOM 1482 N N . PRO B 1 30 ? -3.658 21.031 -3.457 1 97.5 30 PRO B N 1
ATOM 1483 C CA . PRO B 1 30 ? -2.375 20.953 -4.16 1 97.5 30 PRO B CA 1
ATOM 1484 C C . PRO B 1 30 ? -1.495 22.172 -3.908 1 97.5 30 PRO B C 1
ATOM 1486 O O . PRO B 1 30 ? -0.27 22.047 -3.828 1 97.5 30 PRO B O 1
ATOM 1489 N N . VAL B 1 31 ? -2.031 23.328 -3.83 1 96.5 31 VAL B N 1
ATOM 1490 C CA . VAL B 1 31 ? -1.272 24.562 -3.605 1 96.5 31 VAL B CA 1
ATOM 1491 C C . VAL B 1 31 ? -0.689 24.547 -2.193 1 96.5 31 VAL B C 1
ATOM 1493 O O . VAL B 1 31 ? 0.493 24.844 -2.002 1 96.5 31 VAL B O 1
ATOM 1496 N N . ALA B 1 32 ? -1.471 24.234 -1.186 1 96.62 32 ALA B N 1
ATOM 1497 C CA . ALA B 1 32 ? -1.005 24.141 0.197 1 96.62 32 ALA B CA 1
ATOM 1498 C C . ALA B 1 32 ? 0.081 23.078 0.348 1 96.62 32 ALA B C 1
ATOM 1500 O O . ALA B 1 32 ? 1.143 23.344 0.917 1 96.62 32 ALA B O 1
ATOM 1501 N N . LYS B 1 33 ? -0.206 21.875 -0.171 1 97.38 33 LYS B N 1
ATOM 1502 C CA . LYS B 1 33 ? 0.707 20.75 -0.032 1 97.38 33 LYS B CA 1
ATOM 1503 C C . LYS B 1 33 ? 2.082 21.078 -0.605 1 97.38 33 LYS B C 1
ATOM 1505 O O . LYS B 1 33 ? 3.105 20.766 0.004 1 97.38 33 LYS B O 1
ATOM 1510 N N . ALA B 1 34 ? 2.102 21.766 -1.731 1 95.12 34 ALA B N 1
ATOM 1511 C CA . ALA B 1 34 ? 3.344 22.078 -2.428 1 95.12 34 ALA B CA 1
ATOM 1512 C C . ALA B 1 34 ? 4.215 23.016 -1.59 1 95.12 34 ALA B C 1
ATOM 1514 O O . ALA B 1 34 ? 5.426 23.109 -1.809 1 95.12 34 ALA B O 1
ATOM 1515 N N . GLN B 1 35 ? 3.664 23.703 -0.644 1 94.31 35 GLN B N 1
ATOM 1516 C CA . GLN B 1 35 ? 4.383 24.719 0.118 1 94.31 35 GLN B CA 1
ATOM 1517 C C . GLN B 1 35 ? 5.105 24.109 1.312 1 94.31 35 GLN B C 1
ATOM 1519 O O . GLN B 1 35 ? 6.059 24.688 1.837 1 94.31 35 GLN B O 1
ATOM 1524 N N . TRP B 1 36 ? 4.617 22.953 1.732 1 94.69 36 TRP B N 1
ATOM 1525 C CA . TRP B 1 36 ? 5.262 22.422 2.932 1 94.69 36 TRP B CA 1
ATOM 1526 C C . TRP B 1 36 ? 5.82 21.016 2.68 1 94.69 36 TRP B C 1
ATOM 1528 O O . TRP B 1 36 ? 6.684 20.547 3.42 1 94.69 36 TRP B O 1
ATOM 1538 N N . PHE B 1 37 ? 5.262 20.234 1.782 1 94.94 37 PHE B N 1
ATOM 1539 C CA . PHE B 1 37 ? 5.727 18.891 1.479 1 94.94 37 PHE B CA 1
ATOM 1540 C C . PHE B 1 37 ? 6.895 18.922 0.5 1 94.94 37 PHE B C 1
ATOM 1542 O O . PHE B 1 37 ? 6.742 18.562 -0.668 1 94.94 37 PHE B O 1
ATOM 1549 N N . THR B 1 38 ? 8.039 19.344 0.95 1 86.81 38 THR B N 1
ATOM 1550 C CA . THR B 1 38 ? 9.25 19.516 0.153 1 86.81 38 THR B CA 1
ATOM 1551 C C . THR B 1 38 ? 10.469 18.969 0.886 1 86.81 38 THR B C 1
ATOM 1553 O O . THR B 1 38 ? 10.375 18.594 2.055 1 86.81 38 THR B O 1
ATOM 1556 N N . GLY B 1 39 ? 11.516 18.844 0.149 1 83.88 39 GLY B N 1
ATOM 1557 C CA . GLY B 1 39 ? 12.781 18.547 0.799 1 83.88 39 GLY B CA 1
ATOM 1558 C C . GLY B 1 39 ? 13.375 19.75 1.506 1 83.88 39 GLY B C 1
ATOM 1559 O O . GLY B 1 39 ? 12.75 20.812 1.576 1 83.88 39 GLY B O 1
ATOM 1560 N N . PRO B 1 40 ? 14.531 19.5 2.129 1 84.19 40 PRO B N 1
ATOM 1561 C CA . PRO B 1 40 ? 15.234 20.625 2.76 1 84.19 40 PRO B CA 1
ATOM 1562 C C . PRO B 1 40 ? 15.398 21.812 1.826 1 84.19 40 PRO B C 1
ATOM 1564 O O . PRO B 1 40 ? 15.422 21.656 0.604 1 84.19 40 PRO B O 1
ATOM 1567 N N . PRO B 1 41 ? 15.516 22.969 2.412 1 81.88 41 PRO B N 1
ATOM 1568 C CA . PRO B 1 41 ? 15.57 24.188 1.607 1 81.88 41 PRO B CA 1
ATOM 1569 C C . PRO B 1 41 ? 16.734 24.203 0.63 1 81.88 41 PRO B C 1
ATOM 1571 O O . PRO B 1 41 ? 16.672 24.859 -0.411 1 81.88 41 PRO B O 1
ATOM 1574 N N . ASP B 1 42 ? 17.781 23.531 0.943 1 86.75 42 ASP B N 1
ATOM 1575 C CA . ASP B 1 42 ? 18.953 23.562 0.092 1 86.75 42 ASP B CA 1
ATOM 1576 C C . ASP B 1 42 ? 18.844 22.562 -1.057 1 86.75 42 ASP B C 1
ATOM 1578 O O . ASP B 1 42 ? 19.703 22.5 -1.932 1 86.75 42 ASP B O 1
ATOM 1582 N N . TRP B 1 43 ? 17.734 21.812 -1.096 1 90.19 43 TRP B N 1
ATOM 1583 C CA . TRP B 1 43 ? 17.5 20.859 -2.176 1 90.19 43 TRP B CA 1
ATOM 1584 C C . TRP B 1 43 ? 16.875 21.547 -3.381 1 90.19 43 TRP B C 1
ATOM 1586 O O . TRP B 1 43 ? 16.125 22.531 -3.23 1 90.19 43 TRP B O 1
ATOM 1596 N N . GLU B 1 44 ? 17.25 21.062 -4.523 1 90.5 44 GLU B N 1
ATOM 1597 C CA . GLU B 1 44 ? 16.438 21.375 -5.699 1 90.5 44 GLU B CA 1
ATOM 1598 C C . GLU B 1 44 ? 15.156 20.547 -5.707 1 90.5 44 GLU B C 1
ATOM 1600 O O . GLU B 1 44 ? 15.148 19.391 -5.273 1 90.5 44 GLU B O 1
ATOM 1605 N N . SER B 1 45 ? 14.109 21.219 -6.129 1 90.06 45 SER B N 1
ATOM 1606 C CA . SER B 1 45 ? 12.828 20.516 -6.152 1 90.06 45 SER B CA 1
ATOM 1607 C C . SER B 1 45 ? 12.117 20.703 -7.484 1 90.06 45 SER B C 1
ATOM 1609 O O . SER B 1 45 ? 12.156 21.797 -8.07 1 90.06 45 SER B O 1
ATOM 1611 N N . ASP B 1 46 ? 11.508 19.672 -7.973 1 89.75 46 ASP B N 1
ATOM 1612 C CA . ASP B 1 46 ? 10.57 19.734 -9.094 1 89.75 46 ASP B CA 1
ATOM 1613 C C . ASP B 1 46 ? 9.18 20.141 -8.609 1 89.75 46 ASP B C 1
ATOM 1615 O O . ASP B 1 46 ? 8.891 20.078 -7.414 1 89.75 46 ASP B O 1
ATOM 1619 N N . PRO B 1 47 ? 8.383 20.609 -9.555 1 90.75 47 PRO B N 1
ATOM 1620 C CA . PRO B 1 47 ? 7.02 20.922 -9.141 1 90.75 47 PRO B CA 1
ATOM 1621 C C . PRO B 1 47 ? 6.297 19.734 -8.516 1 90.75 47 PRO B C 1
ATOM 1623 O O . PRO B 1 47 ? 6.426 18.609 -9.008 1 90.75 47 PRO B O 1
ATOM 1626 N N . HIS B 1 48 ? 5.66 19.953 -7.461 1 95.44 48 HIS B N 1
ATOM 1627 C CA . HIS B 1 48 ? 4.84 18.953 -6.777 1 95.44 48 HIS B CA 1
ATOM 1628 C C . HIS B 1 48 ? 3.533 18.703 -7.527 1 95.44 48 HIS B C 1
ATOM 1630 O O . HIS B 1 48 ? 2.84 19.656 -7.902 1 95.44 48 HIS B O 1
ATOM 1636 N N . GLU B 1 49 ? 3.219 17.484 -7.863 1 97.69 49 GLU B N 1
ATOM 1637 C CA . GLU B 1 49 ? 1.975 17.125 -8.531 1 97.69 49 GLU B CA 1
ATOM 1638 C C . GLU B 1 49 ? 1.036 16.375 -7.598 1 97.69 49 GLU B C 1
ATOM 1640 O O . GLU B 1 49 ? 1.425 15.367 -6.996 1 97.69 49 GLU B O 1
ATOM 1645 N N . LEU B 1 50 ? -0.218 16.844 -7.516 1 98.38 50 LEU B N 1
ATOM 1646 C CA . LEU B 1 50 ? -1.201 16.219 -6.637 1 98.38 50 LEU B CA 1
ATOM 1647 C C . LEU B 1 50 ? -2.574 16.188 -7.301 1 98.38 50 LEU B C 1
ATOM 1649 O O . LEU B 1 50 ? -3.158 17.219 -7.598 1 98.38 50 LEU B O 1
ATOM 1653 N N . ASP B 1 51 ? -3.072 15.07 -7.695 1 98.5 51 ASP B N 1
ATOM 1654 C CA . ASP B 1 51 ? -4.449 14.758 -8.062 1 98.5 51 ASP B CA 1
ATOM 1655 C C . ASP B 1 51 ? -5.176 14.047 -6.926 1 98.5 51 ASP B C 1
ATOM 1657 O O . ASP B 1 51 ? -5.207 12.812 -6.875 1 98.5 51 ASP B O 1
ATOM 1661 N N . PHE B 1 52 ? -5.801 14.828 -6.055 1 98.56 52 PHE B N 1
ATOM 1662 C CA . PHE B 1 52 ? -6.305 14.336 -4.777 1 98.56 52 PHE B CA 1
ATOM 1663 C C . PHE B 1 52 ? -7.695 13.727 -4.945 1 98.56 52 PHE B C 1
ATOM 1665 O O . PHE B 1 52 ? -8.695 14.375 -4.637 1 98.56 52 PHE B O 1
ATOM 1672 N N . ARG B 1 53 ? -7.828 12.547 -5.375 1 98.44 53 ARG B N 1
ATOM 1673 C CA . ARG B 1 53 ? -9.016 11.703 -5.48 1 98.44 53 ARG B CA 1
ATOM 1674 C C . ARG B 1 53 ? -8.641 10.227 -5.402 1 98.44 53 ARG B C 1
ATOM 1676 O O . ARG B 1 53 ? -7.5 9.852 -5.668 1 98.44 53 ARG B O 1
ATOM 1683 N N . VAL B 1 54 ? -9.547 9.453 -4.973 1 97.38 54 VAL B N 1
ATOM 1684 C CA . VAL B 1 54 ? -9.297 8.016 -4.984 1 97.38 54 VAL B CA 1
ATOM 1685 C C . VAL B 1 54 ? -8.875 7.574 -6.383 1 97.38 54 VAL B C 1
ATOM 1687 O O . VAL B 1 54 ? -9.523 7.914 -7.375 1 97.38 54 VAL B O 1
ATOM 1690 N N . GLY B 1 55 ? -7.793 6.875 -6.5 1 96.44 55 GLY B N 1
ATOM 1691 C CA . GLY B 1 55 ? -7.23 6.5 -7.789 1 96.44 55 GLY B CA 1
ATOM 1692 C C . GLY B 1 55 ? -6.312 7.559 -8.375 1 96.44 55 GLY B C 1
ATOM 1693 O O . GLY B 1 55 ? -5.598 7.301 -9.344 1 96.44 55 GLY B O 1
ATOM 1694 N N . GLY B 1 56 ? -6.34 8.742 -7.773 1 98.19 56 GLY B N 1
ATOM 1695 C CA . GLY B 1 56 ? -5.418 9.797 -8.172 1 98.19 56 GLY B CA 1
ATOM 1696 C C . GLY B 1 56 ? -3.994 9.547 -7.707 1 98.19 56 GLY B C 1
ATOM 1697 O O . GLY B 1 56 ? -3.668 8.445 -7.254 1 98.19 56 GLY B O 1
ATOM 1698 N N . PHE B 1 57 ? -3.105 10.617 -7.887 1 98.12 57 PHE B N 1
ATOM 1699 C CA . PHE B 1 57 ? -1.69 10.383 -7.629 1 98.12 57 PHE B CA 1
ATOM 1700 C C . PHE B 1 57 ? -1.052 11.602 -6.969 1 98.12 57 PHE B C 1
ATOM 1702 O O . PHE B 1 57 ? -1.636 12.688 -6.957 1 98.12 57 PHE B O 1
ATOM 1709 N N . GLU B 1 58 ? 0.047 11.383 -6.355 1 98.38 58 GLU B N 1
ATOM 1710 C CA . GLU B 1 58 ? 0.976 12.398 -5.871 1 98.38 58 GLU B CA 1
ATOM 1711 C C . GLU B 1 58 ? 2.406 12.094 -6.309 1 98.38 58 GLU B C 1
ATOM 1713 O O . GLU B 1 58 ? 2.854 10.945 -6.223 1 98.38 58 GLU B O 1
ATOM 1718 N N . ARG B 1 59 ? 3.1 13.109 -6.828 1 97.56 59 ARG B N 1
ATOM 1719 C CA . ARG B 1 59 ? 4.496 12.961 -7.223 1 97.56 59 ARG B CA 1
ATOM 1720 C C . ARG B 1 59 ? 5.344 14.102 -6.668 1 97.56 59 ARG B C 1
ATOM 1722 O O . ARG B 1 59 ? 4.977 15.273 -6.789 1 97.56 59 ARG B O 1
ATOM 1729 N N . SER B 1 60 ? 6.336 13.758 -6.027 1 96.38 60 SER B N 1
ATOM 1730 C CA . SER B 1 60 ? 7.332 14.688 -5.512 1 96.38 60 SER B CA 1
ATOM 1731 C C . SER B 1 60 ? 8.742 14.25 -5.883 1 96.38 60 SER B C 1
ATOM 1733 O O . SER B 1 60 ? 9.07 13.062 -5.816 1 96.38 60 SER B O 1
ATOM 1735 N N . SER B 1 61 ? 9.531 15.141 -6.336 1 94.94 61 SER B N 1
ATOM 1736 C CA . SER B 1 61 ? 10.914 14.836 -6.699 1 94.94 61 SER B CA 1
ATOM 1737 C C . SER B 1 61 ? 11.844 15.984 -6.324 1 94.94 61 SER B C 1
ATOM 1739 O O . SER B 1 61 ? 11.492 17.156 -6.477 1 94.94 61 SER B O 1
ATOM 1741 N N . GLY B 1 62 ? 13 15.617 -5.816 1 94.12 62 GLY B N 1
ATOM 1742 C CA . GLY B 1 62 ? 14.023 16.578 -5.43 1 94.12 62 GLY B CA 1
ATOM 1743 C C . GLY B 1 62 ? 15.289 15.922 -4.93 1 94.12 62 GLY B C 1
ATOM 1744 O O . GLY B 1 62 ? 15.438 14.695 -5 1 94.12 62 GLY B O 1
ATOM 1745 N N . GLY B 1 63 ? 16.266 16.781 -4.59 1 92.38 63 GLY B N 1
ATOM 1746 C CA . GLY B 1 63 ? 17.531 16.297 -4.062 1 92.38 63 GLY B CA 1
ATOM 1747 C C . GLY B 1 63 ? 18.625 17.359 -4.078 1 92.38 63 GLY B C 1
ATOM 1748 O O . GLY B 1 63 ? 18.438 18.438 -4.652 1 92.38 63 GLY B O 1
ATOM 1749 N N . PRO B 1 64 ? 19.672 16.906 -3.365 1 90.62 64 PRO B N 1
ATOM 1750 C CA . PRO B 1 64 ? 20.828 17.812 -3.434 1 90.62 64 PRO B CA 1
ATOM 1751 C C . PRO B 1 64 ? 21.312 18.047 -4.863 1 90.62 64 PRO B C 1
ATOM 1753 O O . PRO B 1 64 ? 21.203 17.141 -5.703 1 90.62 64 PRO B O 1
ATOM 1756 N N . LYS B 1 65 ? 21.875 19.25 -5.035 1 89.69 65 LYS B N 1
ATOM 1757 C CA . LYS B 1 65 ? 22.406 19.562 -6.359 1 89.69 65 LYS B CA 1
ATOM 1758 C C . LYS B 1 65 ? 23.469 18.547 -6.785 1 89.69 65 LYS B C 1
ATOM 1760 O O . LYS B 1 65 ? 24.359 18.219 -6.004 1 89.69 65 LYS B O 1
ATOM 1765 N N . GLY B 1 66 ? 23.297 18.078 -7.918 1 90.69 66 GLY B N 1
ATOM 1766 C CA . GLY B 1 66 ? 24.297 17.188 -8.5 1 90.69 66 GLY B CA 1
ATOM 1767 C C . GLY B 1 66 ? 24.172 15.75 -8.016 1 90.69 66 GLY B C 1
ATOM 1768 O O . GLY B 1 66 ? 25 14.898 -8.352 1 90.69 66 GLY B O 1
ATOM 1769 N N . GLN B 1 67 ? 23.312 15.492 -7.18 1 91.56 67 GLN B N 1
ATOM 1770 C CA . GLN B 1 67 ? 23.109 14.148 -6.656 1 91.56 67 GLN B CA 1
ATOM 1771 C C . GLN B 1 67 ? 21.828 13.523 -7.223 1 91.56 67 GLN B C 1
ATOM 1773 O O . GLN B 1 67 ? 20.969 14.227 -7.75 1 91.56 67 GLN B O 1
ATOM 1778 N N . PRO B 1 68 ? 21.812 12.219 -7.094 1 91.81 68 PRO B N 1
ATOM 1779 C CA . PRO B 1 68 ? 20.578 11.578 -7.566 1 91.81 68 PRO B CA 1
ATOM 1780 C C . PRO B 1 68 ? 19.328 12.133 -6.883 1 91.81 68 PRO B C 1
ATOM 1782 O O . PRO B 1 68 ? 19.359 12.43 -5.684 1 91.81 68 PRO B O 1
ATOM 1785 N N . ARG B 1 69 ? 18.312 12.188 -7.594 1 93.94 69 ARG B N 1
ATOM 1786 C CA . ARG B 1 69 ? 17.062 12.742 -7.09 1 93.94 69 ARG B CA 1
ATOM 1787 C C . ARG B 1 69 ? 16.312 11.734 -6.227 1 93.94 69 ARG B C 1
ATOM 1789 O O . ARG B 1 69 ? 16.312 10.539 -6.523 1 93.94 69 ARG B O 1
ATOM 1796 N N . HIS B 1 70 ?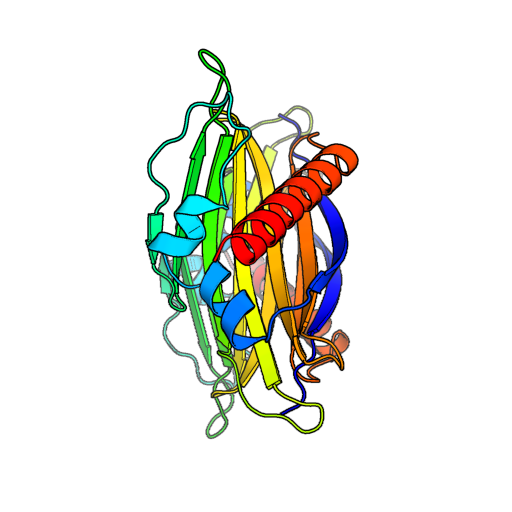 15.711 12.234 -5.219 1 94.31 70 HIS B N 1
ATOM 1797 C CA . HIS B 1 70 ? 14.727 11.492 -4.449 1 94.31 70 HIS B CA 1
ATOM 1798 C C . HIS B 1 70 ? 13.336 11.633 -5.055 1 94.31 70 HIS B C 1
ATOM 1800 O O . HIS B 1 70 ? 12.875 12.75 -5.309 1 94.31 70 HIS B O 1
ATOM 1806 N N . ILE B 1 71 ? 12.672 10.523 -5.309 1 95.69 71 ILE B N 1
ATOM 1807 C CA . ILE B 1 71 ? 11.383 10.547 -5.992 1 95.69 71 ILE B CA 1
ATOM 1808 C C . ILE B 1 71 ? 10.352 9.781 -5.172 1 95.69 71 ILE B C 1
ATOM 1810 O O . ILE B 1 71 ? 10.586 8.633 -4.789 1 95.69 71 ILE B O 1
ATOM 1814 N N . MET B 1 72 ? 9.281 10.422 -4.891 1 97.12 72 MET B N 1
ATOM 1815 C CA . MET B 1 72 ? 8.109 9.781 -4.301 1 97.12 72 MET B CA 1
ATOM 1816 C C . MET B 1 72 ? 6.961 9.711 -5.305 1 97.12 72 MET B C 1
ATOM 1818 O O . MET B 1 72 ? 6.609 10.719 -5.922 1 97.12 72 MET B O 1
ATOM 1822 N N . SER B 1 73 ? 6.395 8.578 -5.531 1 98 73 SER B N 1
ATOM 1823 C CA . SER B 1 73 ? 5.211 8.359 -6.359 1 98 73 SER B CA 1
ATOM 1824 C C . SER B 1 73 ? 4.113 7.645 -5.574 1 98 73 SER B C 1
ATOM 1826 O O . SER B 1 73 ? 4.289 6.496 -5.16 1 98 73 SER B O 1
ATOM 1828 N N . ALA B 1 74 ? 2.99 8.32 -5.441 1 98.56 74 ALA B N 1
ATOM 1829 C CA . ALA B 1 74 ? 1.937 7.793 -4.574 1 98.56 74 ALA B CA 1
ATOM 1830 C C . ALA B 1 74 ? 0.631 7.621 -5.348 1 98.56 74 ALA B C 1
ATOM 1832 O O . ALA B 1 74 ? 0.417 8.266 -6.375 1 98.56 74 ALA B O 1
ATOM 1833 N N . VAL B 1 75 ? -0.176 6.715 -4.879 1 98.69 75 VAL B N 1
ATOM 1834 C CA . VAL B 1 75 ? -1.552 6.52 -5.32 1 98.69 75 VAL B CA 1
ATOM 1835 C C . VAL B 1 75 ? -2.492 6.547 -4.117 1 98.69 75 VAL B C 1
ATOM 1837 O O . VAL B 1 75 ? -2.188 5.973 -3.072 1 98.69 75 VAL B O 1
ATOM 1840 N N . PHE B 1 76 ? -3.641 7.211 -4.285 1 98.75 76 PHE B N 1
ATOM 1841 C CA . PHE B 1 76 ? -4.625 7.285 -3.213 1 98.75 76 PHE B CA 1
ATOM 1842 C C . PHE B 1 76 ? -5.617 6.133 -3.311 1 98.75 76 PHE B C 1
ATOM 1844 O O . PHE B 1 76 ? -6.191 5.891 -4.375 1 98.75 76 PHE B O 1
ATOM 1851 N N . HIS B 1 77 ? -5.879 5.473 -2.168 1 98.44 77 HIS B N 1
ATOM 1852 C CA . HIS B 1 77 ? -6.754 4.305 -2.16 1 98.44 77 HIS B CA 1
ATOM 1853 C C . HIS B 1 77 ? -8.094 4.629 -1.514 1 98.44 77 HIS B C 1
ATOM 1855 O O . HIS B 1 77 ? -9.117 4.031 -1.86 1 98.44 77 HIS B O 1
ATOM 1861 N N . ASP B 1 78 ? -8.031 5.488 -0.514 1 97.75 78 ASP B N 1
ATOM 1862 C CA . ASP B 1 78 ? -9.25 5.891 0.193 1 97.75 78 ASP B CA 1
ATOM 1863 C C . ASP B 1 78 ? -9.086 7.281 0.802 1 97.75 78 ASP B C 1
ATOM 1865 O O . ASP B 1 78 ? -8.008 7.637 1.285 1 97.75 78 ASP B O 1
ATOM 1869 N N . ILE B 1 79 ? -10.117 8.008 0.688 1 98.06 79 ILE B N 1
ATOM 1870 C CA . ILE B 1 79 ? -10.172 9.352 1.254 1 98.06 79 ILE B CA 1
ATOM 1871 C C . ILE B 1 79 ? -11.508 9.562 1.961 1 98.06 79 ILE B C 1
ATOM 1873 O O . ILE B 1 79 ? -12.562 9.492 1.332 1 98.06 79 ILE B O 1
ATOM 1877 N N . VAL B 1 80 ? -11.469 9.742 3.195 1 97 80 VAL B N 1
ATOM 1878 C CA . VAL B 1 80 ? -12.617 10.164 3.988 1 97 80 VAL B CA 1
ATOM 1879 C C . VAL B 1 80 ? -12.438 11.609 4.43 1 97 80 VAL B C 1
ATOM 1881 O O . VAL B 1 80 ? -11.641 11.898 5.332 1 97 80 VAL B O 1
ATOM 1884 N N . PRO B 1 81 ? -13.125 12.5 3.768 1 97.5 81 PRO B N 1
ATOM 1885 C CA . PRO B 1 81 ? -13.008 13.891 4.207 1 97.5 81 PRO B CA 1
ATOM 1886 C C . PRO B 1 81 ? -13.555 14.109 5.617 1 97.5 81 PRO B C 1
ATOM 1888 O O . PRO B 1 81 ? -14.203 13.227 6.18 1 97.5 81 PRO B O 1
ATOM 1891 N N . PRO B 1 82 ? -13.18 15.273 6.172 1 97.5 82 PRO B N 1
ATOM 1892 C CA . PRO B 1 82 ? -13.648 15.531 7.535 1 97.5 82 PRO B CA 1
ATOM 1893 C C . PRO B 1 82 ? -15.164 15.375 7.676 1 97.5 82 PRO B C 1
ATOM 1895 O O . PRO B 1 82 ? -15.922 15.977 6.918 1 97.5 82 PRO B O 1
ATOM 1898 N N . GLU B 1 83 ? -15.469 14.57 8.57 1 96 83 GLU B N 1
ATOM 1899 C CA . GLU B 1 83 ? -16.875 14.344 8.883 1 96 83 GLU B CA 1
ATOM 1900 C C . GLU B 1 83 ? -17.125 14.375 10.391 1 96 83 GLU B C 1
ATOM 1902 O O . GLU B 1 83 ? -16.234 14.047 11.172 1 96 83 GLU B O 1
ATOM 1907 N N . ASP B 1 84 ? -18.328 14.68 10.703 1 93.25 84 ASP B N 1
ATOM 1908 C CA . ASP B 1 84 ? -18.688 14.727 12.109 1 93.25 84 ASP B CA 1
ATOM 1909 C C . ASP B 1 84 ? -18.859 13.32 12.688 1 93.25 84 ASP B C 1
ATOM 1911 O O . ASP B 1 84 ? -19.391 12.43 12.016 1 93.25 84 ASP B O 1
ATOM 1915 N N . GLY B 1 85 ? -18.312 13.148 13.898 1 85.06 85 GLY B N 1
ATOM 1916 C CA . GLY B 1 85 ? -18.5 11.898 14.609 1 85.06 85 GLY B CA 1
ATOM 1917 C C . GLY B 1 85 ? -18.766 12.086 16.094 1 85.06 85 GLY B C 1
ATOM 1918 O O . GLY B 1 85 ? -18.859 13.211 16.562 1 85.06 85 GLY B O 1
ATOM 1919 N N . SER B 1 86 ? -18.953 10.977 16.797 1 85.69 86 SER B N 1
ATOM 1920 C CA . SER B 1 86 ? -19.312 10.992 18.203 1 85.69 86 SER B CA 1
ATOM 1921 C C . SER B 1 86 ? -18.219 11.648 19.047 1 85.69 86 SER B C 1
ATOM 1923 O O . SER B 1 86 ? -18.484 12.227 20.094 1 85.69 86 SER B O 1
ATOM 1925 N N . GLN B 1 87 ? -17.062 11.641 18.625 1 87.06 87 GLN B N 1
ATOM 1926 C CA . GLN B 1 87 ? -15.93 12.18 19.375 1 87.06 87 GLN B CA 1
ATOM 1927 C C . GLN B 1 87 ? -15.336 13.398 18.688 1 87.06 87 GLN B C 1
ATOM 1929 O O . GLN B 1 87 ? -14.164 13.727 18.875 1 87.06 87 GLN B O 1
ATOM 1934 N N . GLY B 1 88 ? -16.203 14 17.812 1 92.56 88 GLY B N 1
ATOM 1935 C CA . GLY B 1 88 ? -15.742 15.117 17 1 92.56 88 GLY B CA 1
ATOM 1936 C C . GLY B 1 88 ? -15.5 14.75 15.547 1 92.56 88 GLY B C 1
ATOM 1937 O O . GLY B 1 88 ? -15.945 13.688 15.094 1 92.56 88 GLY B O 1
ATOM 1938 N N . LYS B 1 89 ? -14.852 15.641 14.906 1 95.69 89 LYS B N 1
ATOM 1939 C CA . LYS B 1 89 ? -14.609 15.391 13.492 1 95.69 89 LYS B CA 1
ATOM 1940 C C . LYS B 1 89 ? -13.461 14.406 13.305 1 95.69 89 LYS B C 1
ATOM 1942 O O . LYS B 1 89 ? -12.531 14.359 14.109 1 95.69 89 LYS B O 1
ATOM 1947 N N . ALA B 1 90 ? -13.547 13.727 12.266 1 96.12 90 ALA B N 1
ATOM 1948 C CA . ALA B 1 90 ? -12.484 12.805 11.883 1 96.12 90 ALA B CA 1
ATOM 1949 C C . ALA B 1 90 ? -12.328 12.742 10.367 1 96.12 90 ALA B C 1
ATOM 1951 O O . ALA B 1 90 ? -13.258 13.07 9.625 1 96.12 90 ALA B O 1
ATOM 1952 N N . ALA B 1 91 ? -11.18 12.383 9.938 1 97.44 91 ALA B N 1
ATOM 1953 C CA . ALA B 1 91 ? -10.852 12.188 8.531 1 97.44 91 ALA B CA 1
ATOM 1954 C C . ALA B 1 91 ? -9.781 11.109 8.359 1 97.44 91 ALA B C 1
ATOM 1956 O O . ALA B 1 91 ? -9.117 10.734 9.328 1 97.44 91 ALA B O 1
ATOM 1957 N N . ARG B 1 92 ? -9.625 10.633 7.188 1 98.19 92 ARG B N 1
ATOM 1958 C CA . ARG B 1 92 ? -8.633 9.602 6.93 1 98.19 92 ARG B CA 1
ATOM 1959 C C . ARG B 1 92 ? -8.172 9.633 5.477 1 98.19 92 ARG B C 1
ATOM 1961 O O . ARG B 1 92 ? -8.977 9.852 4.57 1 98.19 92 ARG B O 1
ATOM 1968 N N . ILE B 1 93 ? -6.91 9.398 5.262 1 98.56 93 ILE B N 1
ATOM 1969 C CA . ILE B 1 93 ? -6.32 9.219 3.941 1 98.56 93 ILE B CA 1
ATOM 1970 C C . ILE B 1 93 ? -5.516 7.918 3.914 1 98.56 93 ILE B C 1
ATOM 1972 O O . ILE B 1 93 ? -4.684 7.676 4.793 1 98.56 93 ILE B O 1
ATOM 1976 N N . ILE B 1 94 ? -5.766 7.078 2.986 1 98.75 94 ILE B N 1
ATOM 1977 C CA . ILE B 1 94 ? -4.953 5.891 2.758 1 98.75 94 ILE B CA 1
A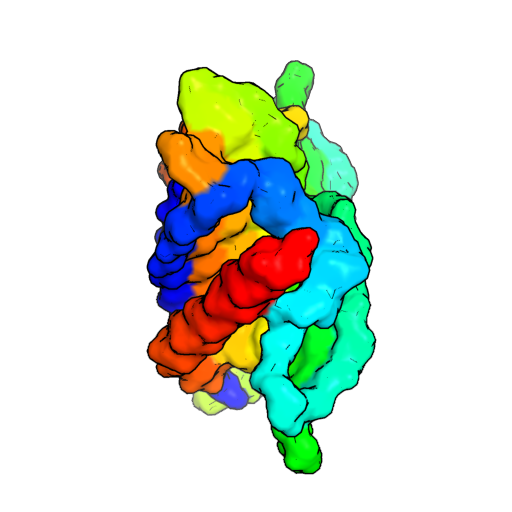TOM 1978 C C . ILE B 1 94 ? -4.324 5.957 1.367 1 98.75 94 ILE B C 1
ATOM 1980 O O . ILE B 1 94 ? -5.027 6.102 0.366 1 98.75 94 ILE B O 1
ATOM 1984 N N . SER B 1 95 ? -3.053 5.879 1.282 1 98.88 95 SER B N 1
ATOM 1985 C CA . SER B 1 95 ? -2.301 5.891 0.032 1 98.88 95 SER B CA 1
ATOM 1986 C C . SER B 1 95 ? -1.155 4.887 0.065 1 98.88 95 SER B C 1
ATOM 1988 O O . SER B 1 95 ? -0.824 4.348 1.124 1 98.88 95 SER B O 1
ATOM 1990 N N . SER B 1 96 ? -0.685 4.52 -1.023 1 98.88 96 SER B N 1
ATOM 1991 C CA . SER B 1 96 ? 0.574 3.799 -1.185 1 98.88 96 SER B CA 1
ATOM 1992 C C . SER B 1 96 ? 1.578 4.613 -1.992 1 98.88 96 SER B C 1
ATOM 1994 O O . SER B 1 96 ? 1.192 5.469 -2.791 1 98.88 96 SER B O 1
ATOM 1996 N N . PHE B 1 97 ? 2.861 4.375 -1.702 1 98.5 97 PHE B N 1
ATOM 1997 C CA . PHE B 1 97 ? 3.85 5.113 -2.482 1 98.5 97 PHE B CA 1
ATOM 1998 C C . PHE B 1 97 ? 5.176 4.367 -2.52 1 98.5 97 PHE B C 1
ATOM 2000 O O . PHE B 1 97 ? 5.426 3.49 -1.689 1 98.5 97 PHE B O 1
ATOM 2007 N N . THR B 1 98 ? 5.984 4.68 -3.475 1 98 98 THR B N 1
ATOM 2008 C CA . THR B 1 98 ? 7.367 4.234 -3.57 1 98 98 THR B CA 1
ATOM 2009 C C . THR B 1 98 ? 8.328 5.398 -3.35 1 98 98 THR B C 1
ATOM 2011 O O . THR B 1 98 ? 7.984 6.551 -3.613 1 98 98 THR B O 1
ATOM 2014 N N . MET B 1 99 ? 9.484 5.082 -2.814 1 96.19 99 MET B N 1
ATOM 2015 C CA . MET B 1 99 ? 10.602 6.016 -2.719 1 96.19 99 MET B CA 1
ATOM 2016 C C . MET B 1 99 ? 11.789 5.523 -3.531 1 96.19 99 MET B C 1
ATOM 2018 O O . MET B 1 99 ? 12.266 4.406 -3.326 1 96.19 99 MET B O 1
ATOM 2022 N N . HIS B 1 100 ? 12.188 6.398 -4.406 1 95.5 100 HIS B N 1
ATOM 2023 C CA . HIS B 1 100 ? 13.375 6.133 -5.207 1 95.5 100 HIS B CA 1
ATOM 2024 C C . HIS B 1 100 ? 14.469 7.156 -4.922 1 95.5 100 HIS B C 1
ATOM 2026 O O . HIS B 1 100 ? 14.18 8.32 -4.633 1 95.5 100 HIS B O 1
ATOM 2032 N N . VAL B 1 101 ? 15.711 6.707 -5.008 1 93.75 101 VAL B N 1
ATOM 2033 C CA . VAL B 1 101 ? 16.859 7.578 -5.191 1 93.75 101 VAL B CA 1
ATOM 2034 C C . VAL B 1 101 ? 17.562 7.234 -6.5 1 93.75 101 VAL B C 1
ATOM 2036 O O . VAL B 1 101 ? 18.141 6.148 -6.641 1 93.75 101 VAL B O 1
ATOM 2039 N N . GLY B 1 102 ? 17.438 8.195 -7.398 1 92.56 102 GLY B N 1
ATOM 2040 C CA . GLY B 1 102 ? 17.828 7.82 -8.75 1 92.56 102 GLY B CA 1
ATOM 2041 C C . GLY B 1 102 ? 17 6.676 -9.312 1 92.56 102 GLY B C 1
ATOM 2042 O O . GLY B 1 102 ? 15.773 6.711 -9.273 1 92.56 102 GLY B O 1
ATOM 2043 N N . ASP B 1 103 ? 17.719 5.652 -9.758 1 91.38 103 ASP B N 1
ATOM 2044 C CA . ASP B 1 103 ? 17.016 4.516 -10.352 1 91.38 103 ASP B CA 1
ATOM 2045 C C . ASP B 1 103 ? 16.797 3.408 -9.328 1 91.38 103 ASP B C 1
ATOM 2047 O O . ASP B 1 103 ? 16.188 2.381 -9.633 1 91.38 103 ASP B O 1
ATOM 2051 N N . THR B 1 104 ? 17.203 3.693 -8.102 1 93.44 104 THR B N 1
ATOM 2052 C CA . THR B 1 104 ? 17.141 2.656 -7.074 1 93.44 104 THR B CA 1
ATOM 2053 C C . THR B 1 104 ? 15.844 2.771 -6.277 1 93.44 104 THR B C 1
ATOM 2055 O O . THR B 1 104 ? 15.555 3.818 -5.691 1 93.44 104 THR B O 1
ATOM 2058 N N . LEU B 1 105 ? 15.078 1.779 -6.309 1 95.56 105 LEU B N 1
ATOM 2059 C CA . LEU B 1 105 ? 13.891 1.694 -5.461 1 95.56 105 LEU B CA 1
ATOM 2060 C C . LEU B 1 105 ? 14.273 1.338 -4.027 1 95.56 105 LEU B C 1
ATOM 2062 O O . LEU B 1 105 ? 14.867 0.282 -3.783 1 95.56 105 LEU B O 1
ATOM 2066 N N . LEU B 1 106 ? 13.883 2.193 -3.115 1 95.12 106 LEU B N 1
ATOM 2067 C CA . LEU B 1 106 ? 14.281 1.994 -1.727 1 95.12 106 LEU B CA 1
ATOM 2068 C C . LEU B 1 106 ? 13.18 1.297 -0.939 1 95.12 106 LEU B C 1
ATOM 2070 O O . LEU B 1 106 ? 13.445 0.361 -0.182 1 95.12 106 LEU B O 1
ATOM 2074 N N . THR B 1 107 ? 11.953 1.835 -1.096 1 96.81 107 THR B N 1
ATOM 2075 C CA . THR B 1 107 ? 10.852 1.329 -0.292 1 96.81 107 THR B CA 1
ATOM 2076 C C . THR B 1 107 ? 9.539 1.421 -1.062 1 96.81 107 THR B C 1
ATOM 2078 O O . THR B 1 107 ? 9.406 2.225 -1.987 1 96.81 107 THR B O 1
ATOM 2081 N N . ALA B 1 108 ? 8.617 0.601 -0.743 1 98 108 ALA B N 1
ATOM 2082 C CA . ALA B 1 108 ? 7.18 0.731 -0.987 1 98 108 ALA B CA 1
ATOM 2083 C C . ALA B 1 108 ? 6.398 0.735 0.324 1 98 108 ALA B C 1
ATOM 2085 O O . ALA B 1 108 ? 6.723 -0.015 1.248 1 98 108 ALA B O 1
ATOM 2086 N N . SER B 1 109 ? 5.387 1.596 0.346 1 98.25 109 SER B N 1
ATOM 2087 C CA . SER B 1 109 ? 4.719 1.772 1.631 1 98.25 109 SER B CA 1
ATOM 2088 C C . SER B 1 109 ? 3.209 1.896 1.456 1 98.25 109 SER B C 1
ATOM 2090 O O . SER B 1 109 ? 2.734 2.357 0.416 1 98.25 109 SER B O 1
ATOM 2092 N N . LEU B 1 110 ? 2.512 1.399 2.434 1 98.88 110 LEU B N 1
ATOM 2093 C CA . LEU B 1 110 ? 1.126 1.78 2.686 1 98.88 110 LEU B CA 1
ATOM 2094 C C . LEU B 1 110 ? 1.041 2.809 3.809 1 98.88 110 LEU B C 1
ATOM 2096 O O . LEU B 1 110 ? 1.513 2.561 4.922 1 98.88 110 LEU B O 1
ATOM 2100 N N . LEU B 1 111 ? 0.473 3.93 3.508 1 98.81 111 LEU B N 1
ATOM 2101 C CA . LEU B 1 111 ? 0.374 5.012 4.48 1 98.81 111 LEU B CA 1
ATOM 2102 C C . LEU B 1 111 ? -1.079 5.266 4.867 1 98.81 111 LEU B C 1
ATOM 2104 O O . LEU B 1 111 ? -1.937 5.434 3.996 1 98.81 111 LEU B O 1
ATOM 2108 N N . THR B 1 112 ? -1.352 5.215 6.102 1 98.75 112 THR B N 1
ATOM 2109 C CA . THR B 1 112 ? -2.643 5.625 6.645 1 98.75 112 THR B CA 1
ATOM 2110 C C . THR B 1 112 ? -2.494 6.871 7.512 1 98.75 112 THR B C 1
ATOM 2112 O O . THR B 1 112 ? -1.739 6.867 8.484 1 98.75 112 THR B O 1
ATOM 2115 N N . LEU B 1 113 ? -3.16 7.906 7.129 1 98.5 113 LEU B N 1
ATOM 2116 C CA . LEU B 1 113 ? -3.268 9.125 7.93 1 98.5 113 LEU B CA 1
ATOM 2117 C C . LEU B 1 113 ? -4.656 9.242 8.555 1 98.5 113 LEU B C 1
ATOM 2119 O O . LEU B 1 113 ? -5.664 9.156 7.852 1 98.5 113 LEU B O 1
ATOM 2123 N N . GLU B 1 114 ? -4.676 9.398 9.82 1 97.69 114 GLU B N 1
ATOM 2124 C CA . GLU B 1 114 ? -5.922 9.625 10.547 1 97.69 114 GLU B CA 1
ATOM 2125 C C . GLU B 1 114 ? -5.91 10.969 11.258 1 97.69 114 GLU B C 1
ATOM 2127 O O . GLU B 1 114 ? -4.918 11.336 11.891 1 97.69 114 GLU B O 1
ATOM 2132 N N . PHE B 1 115 ? -6.996 11.688 11.094 1 97.62 115 PHE B N 1
ATOM 2133 C CA . PHE B 1 115 ? -7.203 12.984 11.719 1 97.62 115 PHE B CA 1
ATOM 2134 C C . PHE B 1 115 ? -8.367 12.938 12.695 1 97.62 115 PHE B C 1
ATOM 2136 O O . PHE B 1 115 ? -9.445 12.445 12.359 1 97.62 115 PHE B O 1
ATOM 2143 N N . CYS B 1 116 ? -8.148 13.406 13.883 1 97 116 CYS B N 1
ATOM 2144 C CA . CYS B 1 116 ? -9.242 13.438 14.852 1 97 116 CYS B CA 1
ATOM 2145 C C . CYS B 1 116 ? -9.203 14.711 15.672 1 97 116 CYS B C 1
ATOM 2147 O O . CYS B 1 116 ? -8.125 15.211 16.016 1 97 116 CYS B O 1
ATOM 2149 N N . THR B 1 117 ? -10.344 15.117 16 1 97.31 117 THR B N 1
ATOM 2150 C CA . THR B 1 117 ? -10.477 16.297 16.859 1 97.31 117 THR B CA 1
ATOM 2151 C C . THR B 1 117 ? -9.914 16.016 18.25 1 97.31 117 THR B C 1
ATOM 2153 O O . THR B 1 117 ? -10.102 14.93 18.797 1 97.31 117 THR B O 1
ATOM 2156 N N . THR B 1 118 ? -9.219 17.016 18.781 1 96.81 118 THR B N 1
ATOM 2157 C CA . THR B 1 118 ? -8.828 17.031 20.188 1 96.81 118 THR B CA 1
ATOM 2158 C C . THR B 1 118 ? -9.383 18.281 20.891 1 96.81 118 THR B C 1
ATOM 2160 O O . THR B 1 118 ? -10.023 19.109 20.25 1 96.81 118 THR B O 1
ATOM 2163 N N . ALA B 1 119 ? -9.148 18.312 22.156 1 95.81 119 ALA B N 1
ATOM 2164 C CA . ALA B 1 119 ? -9.641 19.453 22.922 1 95.81 119 ALA B CA 1
ATOM 2165 C C . ALA B 1 119 ? -9 20.766 22.438 1 95.81 119 ALA B C 1
ATOM 2167 O O . ALA B 1 119 ? -9.633 21.812 22.469 1 95.81 119 ALA B O 1
ATOM 2168 N N . THR B 1 120 ? -7.785 20.688 21.891 1 96.75 120 THR B N 1
ATOM 2169 C CA . THR B 1 120 ? -7.027 21.906 21.594 1 96.75 120 THR B CA 1
ATOM 2170 C C . THR B 1 120 ? -6.797 22.031 20.078 1 96.75 120 THR B C 1
ATOM 2172 O O . THR B 1 120 ? -6.125 22.953 19.625 1 96.75 120 THR B O 1
ATOM 2175 N N . GLY B 1 121 ? -7.316 21.188 19.312 1 97.69 121 GLY B N 1
ATOM 2176 C CA . GLY B 1 121 ? -7.129 21.172 17.859 1 97.69 121 GLY B CA 1
ATOM 2177 C C . GLY B 1 121 ? -7.387 19.812 17.25 1 97.69 121 GLY B C 1
ATOM 2178 O O . GLY B 1 121 ? -8.508 19.312 17.297 1 97.69 121 GLY B O 1
ATOM 2179 N N . SER B 1 122 ? -6.305 19.234 16.766 1 98.19 122 SER B N 1
ATOM 2180 C CA . SER B 1 122 ? -6.461 17.922 16.141 1 98.19 122 SER B CA 1
ATOM 2181 C C . SER B 1 122 ? -5.227 17.062 16.375 1 98.19 122 SER B C 1
ATOM 2183 O O . SER B 1 122 ? -4.152 17.562 16.703 1 98.19 122 SER B O 1
ATOM 2185 N N . ARG B 1 123 ? -5.453 15.789 16.312 1 97.88 123 ARG B N 1
ATOM 2186 C CA . ARG B 1 123 ? -4.375 14.805 16.328 1 97.88 123 ARG B CA 1
ATOM 2187 C C . ARG B 1 123 ? -4.227 14.141 14.953 1 97.88 123 ARG B C 1
ATOM 2189 O O . ARG B 1 123 ? -5.207 13.656 14.383 1 97.88 123 ARG B O 1
ATOM 2196 N N . LEU B 1 124 ? -3.031 14.211 14.438 1 98.25 124 LEU B N 1
ATOM 2197 C CA . LEU B 1 124 ? -2.658 13.461 13.242 1 98.25 124 LEU B CA 1
ATOM 2198 C C . LEU B 1 124 ? -1.938 12.172 13.617 1 98.25 124 LEU B C 1
ATOM 2200 O O . LEU B 1 124 ? -0.895 12.203 14.273 1 98.25 124 LEU B O 1
ATOM 2204 N N . SER B 1 125 ? -2.479 11.031 13.289 1 98.06 125 SER B N 1
ATOM 2205 C CA . SER B 1 125 ? -1.835 9.727 13.453 1 98.06 125 SER B CA 1
ATOM 2206 C C . SER B 1 125 ? -1.393 9.156 12.117 1 98.06 125 SER B C 1
ATOM 2208 O O . SER B 1 125 ? -2.205 9.008 11.195 1 98.06 125 SER B O 1
ATOM 2210 N N . LEU B 1 126 ? -0.146 8.875 12.023 1 98.25 126 LEU B N 1
ATOM 2211 C CA . LEU B 1 126 ? 0.467 8.328 10.82 1 98.25 126 LEU B CA 1
ATOM 2212 C C . LEU B 1 126 ? 0.924 6.891 11.047 1 98.25 126 LEU B C 1
ATOM 2214 O O . LEU B 1 126 ? 1.699 6.621 11.961 1 98.25 126 LEU B O 1
ATOM 2218 N N . THR B 1 127 ? 0.376 5.973 10.32 1 98.44 127 THR B N 1
ATOM 2219 C CA . THR B 1 127 ? 0.85 4.594 10.258 1 98.44 127 THR B CA 1
ATOM 2220 C C . THR B 1 127 ? 1.42 4.281 8.875 1 98.44 127 THR B C 1
ATOM 2222 O O . THR B 1 127 ? 0.696 4.309 7.879 1 98.44 127 THR B O 1
ATOM 2225 N N . GLU B 1 128 ? 2.646 4.02 8.82 1 98.19 128 GLU B N 1
ATOM 2226 C CA . GLU B 1 128 ? 3.279 3.631 7.562 1 98.19 128 GLU B CA 1
ATOM 2227 C C . GLU B 1 128 ? 3.775 2.188 7.617 1 98.19 128 GLU B C 1
ATOM 2229 O O . GLU B 1 128 ? 4.648 1.855 8.422 1 98.19 128 GLU B O 1
ATOM 2234 N N . GLN B 1 129 ? 3.23 1.355 6.883 1 98.38 129 GLN B N 1
ATOM 2235 C CA . GLN B 1 129 ? 3.68 -0.02 6.699 1 98.38 129 GLN B CA 1
ATOM 2236 C C . GLN B 1 129 ? 4.598 -0.139 5.484 1 98.38 129 GLN B C 1
ATOM 2238 O O . GLN B 1 129 ? 4.133 -0.092 4.344 1 98.38 129 GLN B O 1
ATOM 2243 N N . LEU B 1 130 ? 5.867 -0.297 5.719 1 97.12 130 LEU B N 1
ATOM 2244 C CA . LEU B 1 130 ? 6.863 -0.15 4.664 1 97.12 130 LEU B CA 1
ATOM 2245 C C . LEU B 1 130 ? 7.527 -1.487 4.352 1 97.12 130 LEU B C 1
ATOM 2247 O O . LEU B 1 130 ? 7.664 -2.338 5.238 1 97.12 130 LEU B O 1
ATOM 2251 N N . ALA B 1 131 ? 7.844 -1.693 3.162 1 97.25 131 ALA B N 1
ATOM 2252 C CA . ALA B 1 131 ? 8.766 -2.719 2.684 1 97.25 131 ALA B CA 1
ATOM 2253 C C . ALA B 1 131 ? 10.117 -2.113 2.309 1 97.25 131 ALA B C 1
ATOM 2255 O O . ALA B 1 131 ? 10.219 -1.383 1.319 1 97.25 131 ALA B O 1
ATOM 2256 N N . PHE B 1 132 ? 11.164 -2.371 3.117 1 96.31 132 PHE B N 1
ATOM 2257 C CA . PHE B 1 132 ? 12.523 -2.006 2.734 1 96.31 132 PHE B CA 1
ATOM 2258 C C . PHE B 1 132 ? 13.078 -2.982 1.703 1 96.31 132 PHE B C 1
ATOM 2260 O O . PHE B 1 132 ? 12.984 -4.199 1.878 1 96.31 132 PHE B O 1
ATOM 2267 N N . LEU B 1 133 ? 13.711 -2.4 0.678 1 94.94 133 LEU B N 1
ATOM 2268 C CA . LEU B 1 133 ? 14.039 -3.281 -0.438 1 94.94 133 LEU B CA 1
ATOM 2269 C C . LEU B 1 133 ? 15.547 -3.328 -0.672 1 94.94 133 LEU B C 1
ATOM 2271 O O . LEU B 1 133 ? 16.219 -2.297 -0.606 1 94.94 133 LEU B O 1
ATOM 2275 N N . ASP B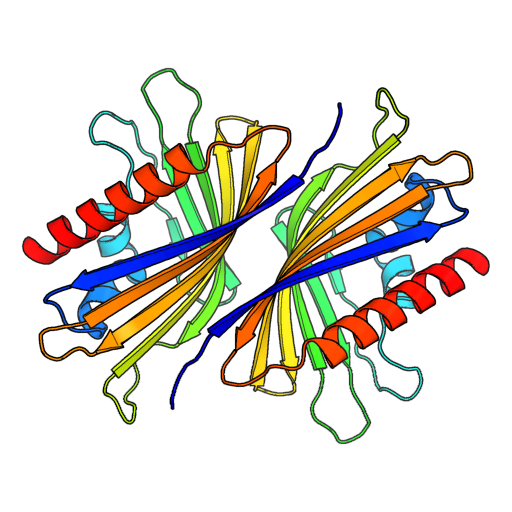 1 134 ? 16.016 -4.492 -0.842 1 90.56 134 ASP B N 1
ATOM 2276 C CA . ASP B 1 134 ? 17.328 -4.809 -1.377 1 90.56 134 ASP B CA 1
ATOM 2277 C C . ASP B 1 134 ? 18.438 -4.164 -0.538 1 90.56 134 ASP B C 1
ATOM 2279 O O . ASP B 1 134 ? 19.359 -3.564 -1.08 1 90.56 134 ASP B O 1
ATOM 2283 N N . GLY B 1 135 ? 18.188 -4.242 0.737 1 83.88 135 GLY B N 1
ATOM 2284 C CA . GLY B 1 135 ? 19.234 -3.869 1.672 1 83.88 135 GLY B CA 1
ATOM 2285 C C . GLY B 1 135 ? 19.094 -2.447 2.18 1 83.88 135 GLY B C 1
ATOM 2286 O O . GLY B 1 135 ? 19.922 -1.981 2.963 1 83.88 135 GLY B O 1
ATOM 2287 N N . CYS B 1 136 ? 18.125 -1.864 1.583 1 76.56 136 CYS B N 1
ATOM 2288 C CA . CYS B 1 136 ? 17.828 -0.557 2.156 1 76.56 136 CYS B CA 1
ATOM 2289 C C . CYS B 1 136 ? 17.219 -0.695 3.551 1 76.56 136 CYS B C 1
ATOM 2291 O O . CYS B 1 136 ? 16.359 -1.547 3.781 1 76.56 136 CYS B O 1
ATOM 2293 N N . ASP B 1 137 ? 17.922 -0.374 4.699 1 63.62 137 ASP B N 1
ATOM 2294 C CA . ASP B 1 137 ? 17.281 -0.572 5.996 1 63.62 137 ASP B CA 1
ATOM 2295 C C . ASP B 1 137 ? 17.531 0.619 6.918 1 63.62 137 ASP B C 1
ATOM 2297 O O . ASP B 1 137 ? 18.266 0.504 7.902 1 63.62 137 ASP B O 1
ATOM 2301 N N . HIS B 1 138 ? 17.094 1.569 6.492 1 81.44 138 HIS B N 1
ATOM 2302 C CA . HIS B 1 138 ? 17.406 2.652 7.418 1 81.44 138 HIS B CA 1
ATOM 2303 C C . HIS B 1 138 ? 16.125 3.277 7.977 1 81.44 138 HIS B C 1
ATOM 2305 O O . HIS B 1 138 ? 15.781 4.406 7.625 1 81.44 138 HIS B O 1
ATOM 2311 N N . ILE B 1 139 ? 15.516 2.574 8.938 1 83.31 139 ILE B N 1
ATOM 2312 C CA . ILE B 1 139 ? 14.281 3.031 9.562 1 83.31 139 ILE B CA 1
ATOM 2313 C C . ILE B 1 139 ? 14.523 4.352 10.289 1 83.31 139 ILE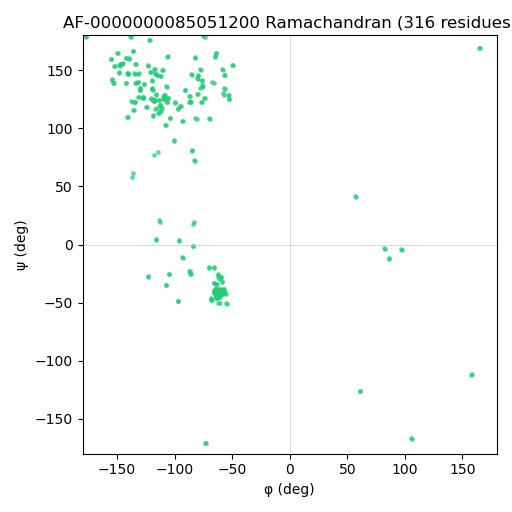 B C 1
ATOM 2315 O O . ILE B 1 139 ? 13.656 5.23 10.297 1 83.31 139 ILE B O 1
ATOM 2319 N N . ALA B 1 140 ? 15.703 4.465 10.812 1 86.88 140 ALA B N 1
ATOM 2320 C CA . ALA B 1 140 ? 16 5.695 11.539 1 86.88 140 ALA B CA 1
ATOM 2321 C C . ALA B 1 140 ? 15.953 6.906 10.609 1 86.88 140 ALA B C 1
ATOM 2323 O O . ALA B 1 140 ? 15.438 7.961 10.977 1 86.88 140 ALA B O 1
ATOM 2324 N N . GLY B 1 141 ? 16.469 6.715 9.492 1 89.56 141 GLY B N 1
ATOM 2325 C CA . GLY B 1 141 ? 16.422 7.781 8.5 1 89.56 141 GLY B CA 1
ATOM 2326 C C . GLY B 1 141 ? 15.008 8.102 8.047 1 89.56 141 GLY B C 1
ATOM 2327 O O . GLY B 1 141 ? 14.648 9.273 7.902 1 89.56 141 GLY B O 1
ATOM 2328 N N . ARG B 1 142 ? 14.227 7.09 7.855 1 91.56 142 ARG B N 1
ATOM 2329 C CA . ARG B 1 142 ? 12.844 7.277 7.445 1 91.56 142 ARG B CA 1
ATOM 2330 C C . ARG B 1 142 ? 12.047 8.023 8.508 1 91.56 142 ARG B C 1
ATOM 2332 O O . ARG B 1 142 ? 11.32 8.969 8.203 1 91.56 142 ARG B O 1
ATOM 2339 N N . GLU B 1 143 ? 12.227 7.605 9.742 1 93.94 143 GLU B N 1
ATOM 2340 C CA . GLU B 1 143 ? 11.508 8.242 10.836 1 93.94 143 GLU B CA 1
ATOM 2341 C C . GLU B 1 143 ? 11.914 9.703 10.992 1 93.94 143 GLU B C 1
ATOM 2343 O O . GLU B 1 143 ? 11.062 10.578 11.156 1 93.94 143 GLU B O 1
ATOM 2348 N N . ALA B 1 144 ? 13.195 9.938 10.93 1 93.12 144 ALA B N 1
ATOM 2349 C CA . ALA B 1 144 ? 13.695 11.305 11.023 1 93.12 144 ALA B CA 1
ATOM 2350 C C . ALA B 1 144 ? 13.156 12.172 9.891 1 93.12 144 ALA B C 1
ATOM 2352 O O . ALA B 1 144 ? 12.742 13.312 10.109 1 93.12 144 ALA B O 1
ATOM 2353 N N . GLY B 1 145 ? 13.203 11.617 8.672 1 92.38 145 GLY B N 1
ATOM 2354 C CA . GLY B 1 145 ? 12.688 12.352 7.523 1 92.38 145 GLY B CA 1
ATOM 2355 C C . GLY B 1 145 ? 11.211 12.656 7.625 1 92.38 145 GLY B C 1
ATOM 2356 O O . GLY B 1 145 ? 10.773 13.766 7.297 1 92.38 145 GLY B O 1
ATOM 2357 N N . THR B 1 146 ? 10.445 11.719 8.055 1 95.25 146 THR B N 1
ATOM 2358 C CA . THR B 1 146 ? 9 11.914 8.195 1 95.25 146 THR B CA 1
ATOM 2359 C C . THR B 1 146 ? 8.703 12.961 9.273 1 95.25 146 THR B C 1
ATOM 2361 O O . THR B 1 146 ? 7.832 13.812 9.086 1 95.25 146 THR B O 1
ATOM 2364 N N . ASN B 1 147 ? 9.43 12.883 10.375 1 96.19 147 ASN B N 1
ATOM 2365 C CA . ASN B 1 147 ? 9.258 13.891 11.422 1 96.19 147 ASN B CA 1
ATOM 2366 C C . ASN B 1 147 ? 9.594 15.289 10.914 1 96.19 147 ASN B C 1
ATOM 2368 O O . ASN B 1 147 ? 8.898 16.25 11.242 1 96.19 147 ASN B O 1
ATOM 2372 N N . ALA B 1 148 ? 10.641 15.383 10.172 1 93.88 148 ALA B N 1
ATOM 2373 C CA . ALA B 1 148 ? 11 16.672 9.602 1 93.88 148 ALA B CA 1
ATOM 2374 C C . ALA B 1 148 ? 9.891 17.219 8.703 1 93.88 148 ALA B C 1
ATOM 2376 O O . ALA B 1 148 ? 9.594 18.406 8.719 1 93.88 148 ALA B O 1
ATOM 2377 N N . LEU B 1 149 ? 9.312 16.375 7.961 1 94.94 149 LEU B N 1
ATOM 2378 C CA . LEU B 1 149 ? 8.203 16.75 7.094 1 94.94 149 LEU B CA 1
ATOM 2379 C C . LEU B 1 149 ? 7.02 17.266 7.914 1 94.94 149 LEU B C 1
ATOM 2381 O O . LEU B 1 149 ? 6.406 18.281 7.562 1 94.94 149 LEU B O 1
ATOM 2385 N N . LEU B 1 150 ? 6.707 16.547 8.984 1 96.75 150 LEU B N 1
ATOM 2386 C CA . LEU B 1 150 ? 5.605 16.969 9.844 1 96.75 150 LEU B CA 1
ATOM 2387 C C . LEU B 1 150 ? 5.918 18.297 10.531 1 96.75 150 LEU B C 1
ATOM 2389 O O . LEU B 1 150 ? 5.016 19.094 10.766 1 96.75 150 LEU B O 1
ATOM 2393 N N . ASP B 1 151 ? 7.199 18.516 10.844 1 96.5 151 ASP B N 1
ATOM 2394 C CA . ASP B 1 151 ? 7.613 19.812 11.367 1 96.5 151 ASP B CA 1
ATOM 2395 C C . ASP B 1 151 ? 7.336 20.922 10.359 1 96.5 151 ASP B C 1
ATOM 2397 O O . ASP B 1 151 ? 6.891 22.016 10.734 1 96.5 151 ASP B O 1
ATOM 2401 N N . MET B 1 152 ? 7.641 20.656 9.141 1 96 152 MET B N 1
ATOM 2402 C CA . MET B 1 152 ? 7.383 21.641 8.094 1 96 152 MET B CA 1
ATOM 2403 C C . MET B 1 152 ? 5.887 21.891 7.941 1 96 152 MET B C 1
ATOM 2405 O O . MET B 1 152 ? 5.465 23.031 7.715 1 96 152 MET B O 1
ATOM 2409 N N . LEU B 1 153 ? 5.082 20.859 8.016 1 97.44 153 LEU B N 1
ATOM 2410 C CA . LEU B 1 153 ? 3.633 21.016 8.016 1 97.44 153 LEU B CA 1
ATOM 2411 C C . LEU B 1 153 ? 3.188 21.969 9.117 1 97.44 153 LEU B C 1
ATOM 2413 O O . LEU B 1 153 ? 2.445 22.922 8.867 1 97.44 153 LEU B O 1
ATOM 2417 N N . GLU B 1 154 ? 3.65 21.703 10.289 1 97.25 154 GLU B N 1
ATOM 2418 C CA . GLU B 1 154 ? 3.264 22.516 11.445 1 97.25 154 GLU B CA 1
ATOM 2419 C C . GLU B 1 154 ? 3.719 23.969 11.281 1 97.25 154 GLU B C 1
ATOM 2421 O O . GLU B 1 154 ? 2.973 24.891 11.594 1 97.25 154 GLU B O 1
ATOM 2426 N N . ALA B 1 155 ? 4.93 24.156 10.836 1 96.31 155 ALA B N 1
ATOM 2427 C CA . ALA B 1 155 ? 5.441 25.5 10.594 1 96.31 155 ALA B CA 1
ATOM 2428 C C . ALA B 1 155 ? 4.578 26.234 9.57 1 96.31 155 ALA B C 1
ATOM 2430 O O . ALA B 1 155 ? 4.281 27.422 9.742 1 96.31 155 ALA B O 1
ATOM 2431 N N . TRP B 1 156 ? 4.215 25.531 8.562 1 96.75 156 TRP B N 1
ATOM 2432 C CA . TRP B 1 156 ? 3.365 26.125 7.535 1 96.75 156 TRP B CA 1
ATOM 2433 C C . TRP B 1 156 ? 2.012 26.516 8.109 1 96.75 156 TRP B C 1
ATOM 2435 O O . TRP B 1 156 ? 1.52 27.625 7.848 1 96.75 156 TRP B O 1
ATOM 2445 N N . LEU B 1 157 ? 1.407 25.641 8.867 1 97.81 157 LEU B N 1
ATOM 2446 C CA . LEU B 1 157 ? 0.12 25.922 9.492 1 97.81 157 LEU B CA 1
ATOM 2447 C C . LEU B 1 157 ? 0.2 27.172 10.367 1 97.81 157 LEU B C 1
ATOM 2449 O O . LEU B 1 157 ? -0.719 28 10.375 1 97.81 157 LEU B O 1
ATOM 2453 N N . ASN B 1 158 ? 1.284 27.328 11.039 1 97.12 158 ASN B N 1
ATOM 2454 C CA . ASN B 1 158 ? 1.468 28.453 11.953 1 97.12 158 ASN B CA 1
ATOM 2455 C C . ASN B 1 158 ? 1.604 29.781 11.195 1 97.12 158 ASN B C 1
ATOM 2457 O O . ASN B 1 158 ? 1.361 30.844 11.75 1 97.12 158 ASN B O 1
ATOM 2461 N N . ARG B 1 159 ? 1.93 29.719 9.961 1 95.06 159 ARG B N 1
ATOM 2462 C CA . ARG B 1 159 ? 2.131 30.906 9.148 1 95.06 159 ARG B CA 1
ATOM 2463 C C . ARG B 1 159 ? 0.849 31.297 8.422 1 95.06 159 ARG B C 1
ATOM 2465 O O . ARG B 1 159 ? 0.784 32.375 7.797 1 95.06 159 ARG B O 1
ATOM 2472 N N . GLN B 1 160 ? -0.102 30.453 8.438 1 89.19 160 GLN B N 1
ATOM 2473 C CA . GLN B 1 160 ? -1.354 30.766 7.754 1 89.19 160 GLN B CA 1
ATOM 2474 C C . GLN B 1 160 ? -2.174 31.781 8.539 1 89.19 160 GLN B C 1
ATOM 2476 O O . GLN B 1 160 ? -2.85 32.625 7.945 1 89.19 160 GLN B O 1
#

pLDDT: mean 94.42, std 6.2, range [57.19, 98.88]

Radius of gyration: 20.56 Å; Cα contacts (8 Å, |Δi|>4): 744; chains: 2; bounding box: 52×60×42 Å